Protein AF-K1QF24-F1 (afdb_monomer)

Organism: Magallana gigas (NCBI:txid29159)

Solvent-accessible surface area (backbone atoms only — not comparable to full-atom values): 14568 Å² total; per-residue (Å²): 131,75,52,71,50,75,43,46,77,87,53,52,66,28,61,65,95,84,68,92,77,80,84,64,71,25,76,55,40,49,50,52,47,54,43,45,54,48,34,55,74,72,58,62,38,77,60,86,84,66,90,68,50,68,45,72,41,88,64,97,57,39,48,80,44,72,58,57,68,63,50,76,74,64,45,80,82,56,60,94,73,91,48,62,86,51,77,53,55,87,87,51,80,45,82,88,73,59,61,76,78,41,50,62,28,30,56,36,74,58,68,84,82,73,84,68,81,94,56,91,73,77,72,48,25,39,34,25,59,34,44,63,54,87,48,60,63,26,27,29,40,24,51,42,56,89,68,61,43,28,32,58,91,44,48,64,50,48,24,52,49,50,46,54,49,18,35,24,35,51,86,32,53,46,73,49,76,49,40,40,80,57,78,37,49,56,62,38,34,54,31,41,33,29,48,42,98,63,83,52,46,78,83,72,51,54,69,46,84,75,53,95,53,38,25,38,44,75,71,58,99,54,88,49,74,45,74,61,84,58,93,81,44,40,69,62,49,21,47,54,61,71,79,104

Sequence (244 aa):
MAESFPYSDEDLKGVSSTEIDGYQNSKFDLLLRQKWDQAMRDGHFRYQLDKVETKIIPGKKKYVAQLNVKRATERRKPQEITIVKQQFDAKQFNFTKIKSEEILFELEKVASNSLCNGENLKRRTLVIVNVSPLEYGHILIVPDIDAFFPQILTQFAIKTALECMLLSSHRGFKVGFNSLCAFASVNHLHLHAYYLEHDLFVDTCPVTHLKGSLYELTAMPCPGFAFQLQNRNTEDLSRYIIDN

Secondary structure (DSSP, 8-state):
-PPEEEE-GGG-----TT--S--PPPHHHHHHHHHHHHHHHTT-SSS-----EEEEPSSTT--EEEE-HHHHHHSPPPP----TTPPP-TTS--GGGS-GGGEEEEEEE--SS---TT------EEEEE-SS-SSTT-EEEETTGGGT--S---HHHHHHHHHHHHH---TTEEEE---GGGT--SSS--EEEEE--S--GGGG--EEEEETTEEEESSSSS--EEE---TT-HHHHHHHHH--

Mean predicted aligned error: 5.27 Å

Structure (mmCIF, N/CA/C/O backbone):
data_AF-K1QF24-F1
#
_entry.id   AF-K1QF24-F1
#
loop_
_atom_site.group_PDB
_atom_site.id
_atom_site.type_symbol
_atom_site.label_atom_id
_atom_site.label_alt_id
_atom_site.label_comp_id
_atom_site.label_asym_id
_atom_site.label_entity_id
_atom_site.label_seq_id
_atom_site.pdbx_PDB_ins_code
_atom_site.Cartn_x
_atom_site.Cartn_y
_atom_site.Cartn_z
_atom_site.occupancy
_atom_site.B_iso_or_equiv
_atom_site.auth_seq_id
_atom_site.auth_comp_id
_atom_site.auth_asym_id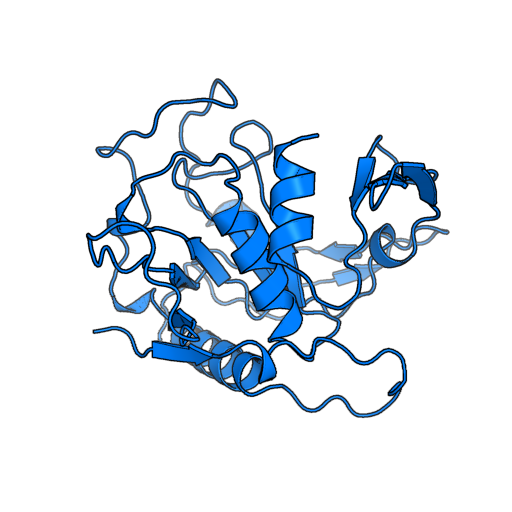
_atom_site.auth_atom_id
_atom_site.pdbx_PDB_model_num
ATOM 1 N N . MET A 1 1 ? -6.319 6.437 22.597 1.00 59.69 1 MET A N 1
ATOM 2 C CA . MET A 1 1 ? -5.551 7.025 21.477 1.00 59.69 1 MET A CA 1
ATOM 3 C C . MET A 1 1 ? -4.694 5.923 20.884 1.00 59.69 1 MET A C 1
ATOM 5 O O . MET A 1 1 ? -4.251 5.081 21.656 1.00 59.69 1 MET A O 1
ATOM 9 N N . ALA A 1 2 ? -4.533 5.882 19.560 1.00 74.69 2 ALA A N 1
ATOM 10 C CA . ALA A 1 2 ? -3.650 4.906 18.923 1.00 74.69 2 ALA A CA 1
ATOM 11 C C . ALA A 1 2 ? -2.195 5.166 19.344 1.00 74.69 2 ALA A C 1
ATOM 13 O O . ALA A 1 2 ? -1.807 6.318 19.529 1.00 74.69 2 ALA A O 1
ATOM 14 N N . GLU A 1 3 ? -1.417 4.101 19.524 1.00 91.62 3 GLU A N 1
ATOM 15 C CA . GLU A 1 3 ? 0.035 4.194 19.707 1.00 91.62 3 GLU A CA 1
ATOM 16 C C . GLU A 1 3 ? 0.666 4.849 18.469 1.00 91.62 3 GLU A C 1
ATOM 18 O O . GLU A 1 3 ? 0.185 4.619 17.357 1.00 91.62 3 GLU A O 1
ATOM 23 N N . SER A 1 4 ? 1.708 5.669 18.632 1.00 93.75 4 SER A N 1
ATOM 24 C CA . SER A 1 4 ? 2.431 6.247 17.495 1.00 93.75 4 SER A CA 1
ATOM 25 C C . SER A 1 4 ? 3.723 5.486 17.205 1.00 93.75 4 SER A C 1
ATOM 27 O O . SER A 1 4 ? 4.411 5.023 18.115 1.00 93.75 4 SER A O 1
ATOM 29 N N . PHE A 1 5 ? 4.055 5.360 15.920 1.00 96.69 5 PHE A N 1
ATOM 30 C CA . PHE A 1 5 ? 5.357 4.915 15.441 1.00 96.69 5 PHE A CA 1
ATOM 31 C C . PHE A 1 5 ? 6.132 6.135 14.927 1.00 96.69 5 PHE A C 1
ATOM 33 O O . PHE A 1 5 ? 5.918 6.557 13.781 1.00 96.69 5 PHE A O 1
ATOM 40 N N . PRO A 1 6 ? 6.995 6.737 15.764 1.00 95.19 6 PRO A N 1
ATOM 41 C CA . PRO A 1 6 ? 7.841 7.835 15.337 1.00 95.19 6 PRO A CA 1
ATOM 42 C C . PRO A 1 6 ? 8.965 7.324 14.431 1.00 95.19 6 PRO A C 1
ATOM 44 O O . PRO A 1 6 ? 9.596 6.309 14.730 1.00 95.19 6 PRO A O 1
ATOM 47 N N . TYR A 1 7 ? 9.247 8.047 13.352 1.00 94.81 7 TYR A N 1
ATOM 48 C CA . TYR A 1 7 ? 10.392 7.770 12.482 1.00 94.81 7 TYR A CA 1
ATOM 49 C C . TYR A 1 7 ? 10.962 9.040 11.855 1.00 94.81 7 TYR A C 1
ATOM 51 O O . TYR A 1 7 ? 10.289 10.063 11.753 1.00 94.81 7 TYR A O 1
ATOM 59 N N . SER A 1 8 ? 12.207 8.962 11.407 1.00 93.19 8 SER A N 1
ATOM 60 C CA . SER A 1 8 ? 12.951 10.032 10.746 1.00 93.19 8 SER A CA 1
ATOM 61 C C . SER A 1 8 ? 13.557 9.538 9.430 1.00 93.19 8 SER A C 1
ATOM 63 O O . SER A 1 8 ? 13.438 8.364 9.077 1.00 93.19 8 SER A O 1
ATOM 65 N N . ASP A 1 9 ? 14.241 10.421 8.700 1.00 91.31 9 ASP A N 1
ATOM 66 C CA . ASP A 1 9 ? 14.957 10.031 7.480 1.00 91.31 9 ASP A CA 1
ATOM 67 C C . ASP A 1 9 ? 16.101 9.033 7.751 1.00 91.31 9 ASP A C 1
ATOM 69 O O . ASP A 1 9 ? 16.436 8.232 6.880 1.00 91.31 9 ASP A O 1
ATOM 73 N N . GLU A 1 10 ? 16.657 9.004 8.969 1.00 91.25 10 GLU A N 1
ATOM 74 C CA . GLU A 1 10 ? 17.699 8.043 9.367 1.00 91.25 10 GLU A CA 1
ATOM 75 C C . GLU A 1 10 ? 17.178 6.600 9.462 1.00 91.25 10 GLU A C 1
ATOM 77 O O . GLU A 1 10 ? 17.948 5.639 9.339 1.00 91.25 10 GLU A O 1
ATOM 82 N N . ASP A 1 11 ? 15.867 6.439 9.653 1.00 92.81 11 ASP A N 1
ATOM 83 C CA . ASP A 1 11 ? 15.201 5.141 9.732 1.00 92.81 11 ASP A CA 1
ATOM 84 C C . ASP A 1 11 ? 14.869 4.571 8.340 1.00 92.81 11 ASP A C 1
ATOM 86 O O . ASP A 1 11 ? 14.632 3.369 8.206 1.00 92.81 11 ASP A O 1
ATOM 90 N N . LEU A 1 12 ? 14.905 5.401 7.289 1.00 93.50 12 LEU A N 1
ATOM 91 C CA . LEU A 1 12 ? 14.616 5.014 5.906 1.00 93.50 12 LEU A CA 1
ATOM 92 C C . LEU A 1 12 ? 15.821 4.290 5.292 1.00 93.50 12 LEU A C 1
ATOM 94 O O . LEU A 1 12 ? 16.661 4.880 4.609 1.00 93.50 12 LEU A O 1
ATOM 98 N N . LYS A 1 13 ? 15.935 2.987 5.550 1.00 88.06 13 LYS A N 1
ATOM 99 C CA . LYS A 1 13 ? 17.089 2.171 5.129 1.00 88.06 13 LYS A CA 1
ATOM 100 C C . LYS A 1 13 ? 16.766 1.226 3.977 1.00 88.06 13 LYS A C 1
ATOM 102 O O . LYS A 1 13 ? 17.607 1.047 3.094 1.00 88.06 13 LYS A O 1
ATOM 107 N N . GLY A 1 14 ? 15.548 0.698 3.963 1.00 81.50 14 GLY A N 1
ATOM 108 C CA . GLY A 1 14 ? 15.085 -0.335 3.053 1.00 81.50 14 GLY A CA 1
ATOM 109 C C . GLY A 1 14 ? 15.882 -1.627 3.192 1.00 81.50 14 GLY A C 1
ATOM 110 O O . GLY A 1 14 ? 16.625 -1.851 4.150 1.00 81.50 14 GLY A O 1
ATOM 111 N N . VAL A 1 15 ? 15.751 -2.466 2.175 1.00 74.81 15 VAL A N 1
ATOM 112 C CA . VAL A 1 15 ? 16.534 -3.688 2.009 1.00 74.81 15 VAL A CA 1
ATOM 113 C C . VAL A 1 15 ? 17.911 -3.316 1.447 1.00 74.81 15 VAL A C 1
ATOM 115 O O . VAL A 1 15 ? 17.994 -2.739 0.361 1.00 74.81 15 VAL A O 1
ATOM 118 N N . SER A 1 16 ? 19.000 -3.635 2.157 1.00 61.75 16 SER A N 1
ATOM 119 C CA . SER A 1 16 ? 20.350 -3.486 1.595 1.00 61.75 16 SER A CA 1
ATOM 120 C C . SER A 1 16 ? 20.573 -4.517 0.487 1.00 61.75 16 SER A C 1
ATOM 122 O O . SER A 1 16 ? 20.319 -5.705 0.684 1.00 61.75 16 SER A O 1
ATOM 124 N N . SER A 1 17 ? 21.087 -4.080 -0.666 1.00 53.25 17 SER A N 1
ATOM 125 C CA . SER A 1 17 ? 21.416 -4.950 -1.805 1.00 53.25 17 SER A CA 1
ATOM 126 C C . SER A 1 17 ? 22.614 -5.877 -1.554 1.00 53.25 17 SER A C 1
ATOM 128 O O . SER A 1 17 ? 22.923 -6.706 -2.404 1.00 53.25 17 SER A O 1
ATOM 130 N N . THR A 1 18 ? 23.323 -5.718 -0.432 1.00 47.69 18 THR A N 1
ATOM 131 C CA . THR A 1 18 ? 24.594 -6.407 -0.145 1.00 47.69 18 THR A CA 1
ATOM 132 C C . THR A 1 18 ? 24.488 -7.563 0.849 1.00 47.69 18 THR A C 1
ATOM 134 O O . THR A 1 18 ? 25.478 -8.259 1.051 1.00 47.69 18 THR A O 1
ATOM 137 N N . GLU A 1 19 ? 23.335 -7.788 1.479 1.00 49.31 19 GLU A N 1
ATOM 138 C CA . GLU A 1 19 ? 23.189 -8.776 2.558 1.00 49.31 19 GLU A CA 1
ATOM 139 C C . GLU A 1 19 ? 22.182 -9.851 2.149 1.00 49.31 19 GLU A C 1
ATOM 141 O O . GLU A 1 19 ? 20.975 -9.685 2.286 1.00 49.31 19 GLU A O 1
ATOM 146 N N . ILE A 1 20 ? 22.697 -10.938 1.570 1.00 50.50 20 ILE A N 1
ATOM 147 C CA . ILE A 1 20 ? 21.894 -12.021 0.979 1.00 50.50 20 ILE A CA 1
ATOM 148 C C . ILE A 1 20 ? 21.408 -13.027 2.040 1.00 50.50 20 ILE A C 1
ATOM 150 O O . ILE A 1 20 ? 20.419 -13.714 1.803 1.00 50.50 20 ILE A O 1
ATOM 154 N N . ASP A 1 21 ? 22.003 -13.053 3.238 1.00 42.31 21 ASP A N 1
ATOM 155 C CA . ASP A 1 21 ? 21.677 -14.030 4.280 1.00 42.31 21 ASP A CA 1
ATOM 156 C C . ASP A 1 21 ? 21.508 -13.369 5.661 1.00 42.31 21 ASP A C 1
ATOM 158 O O . ASP A 1 21 ? 22.461 -12.844 6.233 1.00 42.31 21 ASP A O 1
ATOM 162 N N . GLY A 1 22 ? 20.289 -13.434 6.218 1.00 52.81 22 GLY A N 1
ATOM 163 C CA . GLY A 1 22 ? 20.019 -13.126 7.633 1.00 52.81 22 GLY A CA 1
ATOM 164 C C . GLY A 1 22 ? 19.303 -11.805 7.945 1.00 52.81 22 GLY A C 1
ATOM 165 O O . GLY A 1 22 ? 19.679 -11.134 8.904 1.00 52.81 22 GLY A O 1
ATOM 166 N N . TYR A 1 23 ? 18.256 -11.434 7.197 1.00 62.12 23 TYR A N 1
ATOM 167 C CA . TYR A 1 23 ? 17.466 -10.232 7.502 1.00 62.12 23 TYR A CA 1
ATOM 168 C C . TYR A 1 23 ? 16.892 -10.258 8.927 1.00 62.12 23 TYR A C 1
ATOM 170 O O . TYR A 1 23 ? 16.026 -11.070 9.258 1.00 62.12 23 TYR A O 1
ATOM 178 N N . GLN A 1 24 ? 17.333 -9.316 9.759 1.00 81.00 24 GLN A N 1
ATOM 179 C CA . GLN A 1 24 ? 16.616 -8.952 10.975 1.00 81.00 24 GLN A CA 1
ATOM 180 C C . GLN A 1 24 ? 15.484 -7.987 10.610 1.00 81.00 24 GLN A C 1
ATOM 182 O O . GLN A 1 24 ? 15.700 -7.012 9.887 1.00 81.00 24 GLN A O 1
ATOM 187 N N . ASN A 1 25 ? 14.279 -8.261 11.116 1.00 89.56 25 ASN A N 1
ATOM 188 C CA . ASN A 1 25 ? 13.136 -7.352 11.006 1.00 89.56 25 ASN A CA 1
ATOM 189 C C . ASN A 1 25 ? 13.509 -5.969 11.561 1.00 89.56 25 ASN A C 1
ATOM 191 O O . ASN A 1 25 ? 14.090 -5.874 12.647 1.00 89.56 25 ASN A O 1
ATOM 195 N N . SER A 1 26 ? 13.141 -4.901 10.855 1.00 94.50 26 SER A N 1
ATOM 196 C CA . SER A 1 26 ? 13.304 -3.543 11.365 1.00 94.50 26 SER A CA 1
ATOM 197 C C . SER A 1 26 ? 12.369 -3.290 12.557 1.00 94.50 26 SER A C 1
ATOM 199 O O . SER A 1 26 ? 11.453 -4.067 12.833 1.00 94.50 26 SER A O 1
ATOM 201 N N . LYS A 1 27 ? 12.544 -2.164 13.263 1.00 95.69 27 LYS A N 1
ATOM 202 C CA . LYS A 1 27 ? 11.597 -1.751 14.319 1.00 95.69 27 LYS A CA 1
ATOM 203 C C . LYS A 1 27 ? 10.165 -1.631 13.786 1.00 95.69 27 LYS A C 1
ATOM 205 O O . LYS A 1 27 ? 9.224 -1.990 14.488 1.00 95.69 27 LYS A O 1
ATOM 210 N N . PHE A 1 28 ? 10.022 -1.152 12.550 1.00 97.25 28 PHE A N 1
ATOM 211 C CA . PHE A 1 28 ? 8.738 -1.052 11.866 1.00 97.25 28 PHE A CA 1
ATOM 212 C C . PHE A 1 28 ? 8.138 -2.440 11.622 1.00 97.25 28 PHE A C 1
ATOM 214 O O . PHE A 1 28 ? 6.989 -2.678 11.987 1.00 97.25 28 PHE A O 1
ATOM 221 N N . ASP A 1 29 ? 8.932 -3.377 11.094 1.00 97.00 29 ASP A N 1
ATOM 222 C CA . ASP A 1 29 ? 8.471 -4.744 10.837 1.00 97.00 29 ASP A CA 1
ATOM 223 C C . ASP A 1 29 ? 8.073 -5.471 12.124 1.00 97.00 29 ASP A C 1
ATOM 225 O O . ASP A 1 29 ? 7.040 -6.137 12.171 1.00 97.00 29 ASP A O 1
ATOM 229 N N . LEU A 1 30 ? 8.868 -5.325 13.188 1.00 96.69 30 LEU A N 1
ATOM 230 C CA . LEU A 1 30 ? 8.576 -5.922 14.490 1.00 96.69 30 LEU A CA 1
ATOM 231 C C . LEU A 1 30 ? 7.247 -5.410 15.055 1.00 96.69 30 LEU A C 1
ATOM 233 O O . LEU A 1 30 ? 6.408 -6.224 15.443 1.00 96.69 30 LEU A O 1
ATOM 237 N N . LEU A 1 31 ? 7.033 -4.088 15.060 1.00 97.88 31 LEU A N 1
ATOM 238 C CA . LEU A 1 31 ? 5.794 -3.500 15.567 1.00 97.88 31 LEU A CA 1
ATOM 239 C C . LEU A 1 31 ? 4.588 -3.916 14.720 1.00 97.88 31 LEU A C 1
ATOM 241 O O . LEU A 1 31 ? 3.581 -4.360 15.271 1.00 97.88 31 LEU A O 1
ATOM 245 N N . LEU A 1 32 ? 4.683 -3.801 13.391 1.00 98.19 32 LEU A N 1
ATOM 246 C CA . LEU A 1 32 ? 3.582 -4.125 12.484 1.00 98.19 32 LEU A CA 1
ATOM 247 C C . LEU A 1 32 ? 3.154 -5.581 12.651 1.00 98.19 32 LEU A C 1
ATOM 249 O O . LEU A 1 32 ? 1.973 -5.846 12.874 1.00 98.19 32 LEU A O 1
ATOM 253 N N . ARG A 1 33 ? 4.109 -6.514 12.616 1.00 97.62 33 ARG A N 1
ATOM 254 C CA . ARG A 1 33 ? 3.843 -7.947 12.782 1.00 97.62 33 ARG A CA 1
ATOM 255 C C . ARG A 1 33 ? 3.233 -8.249 14.146 1.00 97.62 33 ARG A C 1
ATOM 257 O O . ARG A 1 33 ? 2.189 -8.888 14.210 1.00 97.62 33 ARG A O 1
ATOM 264 N N . GLN A 1 34 ? 3.813 -7.714 15.223 1.00 97.88 34 GLN A N 1
ATOM 265 C CA . GLN A 1 34 ? 3.290 -7.898 16.578 1.00 97.88 34 GLN A CA 1
ATOM 266 C C . GLN A 1 34 ? 1.838 -7.414 16.704 1.00 97.88 34 GLN A C 1
ATOM 268 O O . GLN A 1 34 ? 0.994 -8.125 17.255 1.00 97.88 34 GLN A O 1
ATOM 273 N N . LYS A 1 35 ? 1.543 -6.208 16.206 1.00 98.12 35 LYS A N 1
ATOM 274 C CA . LYS A 1 35 ? 0.212 -5.592 16.286 1.00 98.12 35 LYS A CA 1
ATOM 275 C C . LYS A 1 35 ? -0.804 -6.309 15.405 1.00 98.12 35 LYS A C 1
ATOM 277 O O . LYS A 1 35 ? -1.931 -6.527 15.840 1.00 98.12 35 LYS A O 1
ATOM 282 N N . TRP A 1 36 ? -0.403 -6.720 14.206 1.00 98.31 36 TRP A N 1
ATOM 283 C CA . TRP A 1 36 ? -1.254 -7.491 13.306 1.00 98.31 36 TRP A CA 1
ATOM 284 C C . TRP A 1 36 ? -1.588 -8.868 13.892 1.00 98.31 36 TRP A C 1
ATOM 286 O O . TRP A 1 36 ? -2.756 -9.253 13.918 1.00 98.31 36 TRP A O 1
ATOM 296 N N . ASP A 1 37 ? -0.594 -9.568 14.450 1.00 97.88 37 ASP A N 1
ATOM 297 C CA . ASP A 1 37 ? -0.788 -10.861 15.113 1.00 97.88 37 ASP A CA 1
ATOM 298 C C . ASP A 1 37 ? -1.716 -10.736 16.325 1.00 97.88 37 ASP A C 1
ATOM 300 O O . ASP A 1 37 ? -2.561 -11.602 16.558 1.00 97.88 37 ASP A O 1
ATOM 304 N N . GLN A 1 38 ? -1.575 -9.655 17.100 1.00 97.75 38 GLN A N 1
ATOM 305 C CA . GLN A 1 38 ? -2.457 -9.372 18.229 1.00 97.75 38 GLN A CA 1
ATOM 306 C C . GLN A 1 38 ? -3.896 -9.134 17.764 1.00 97.75 38 GLN A C 1
ATOM 308 O O . GLN A 1 38 ? -4.800 -9.808 18.244 1.00 97.75 38 GLN A O 1
ATOM 313 N N . ALA A 1 39 ? -4.105 -8.274 16.765 1.00 97.81 39 ALA A N 1
ATOM 314 C CA . ALA A 1 39 ? -5.435 -8.021 16.216 1.00 97.81 39 ALA A CA 1
ATOM 315 C C . ALA A 1 39 ? -6.083 -9.288 15.620 1.00 97.81 39 ALA A C 1
ATOM 317 O O . ALA A 1 39 ? -7.307 -9.438 15.652 1.00 97.81 39 ALA A O 1
ATOM 318 N N . MET A 1 40 ? -5.275 -10.212 15.080 1.00 97.00 40 MET A N 1
ATOM 319 C CA . MET A 1 40 ? -5.754 -11.491 14.551 1.00 97.00 40 MET A CA 1
ATOM 320 C C . MET A 1 40 ? -6.210 -12.412 15.683 1.00 97.00 40 MET A C 1
ATOM 322 O O . MET A 1 40 ? -7.291 -12.992 15.594 1.00 97.00 40 MET A O 1
ATOM 326 N N . ARG A 1 41 ? -5.428 -12.500 16.769 1.00 97.12 41 ARG A N 1
ATOM 327 C CA . ARG A 1 41 ? -5.805 -13.246 17.981 1.00 97.12 41 ARG A CA 1
ATOM 328 C C . ARG A 1 41 ? -7.064 -12.689 18.644 1.00 97.12 41 ARG A C 1
ATOM 330 O O . ARG A 1 41 ? -7.889 -13.469 19.106 1.00 97.12 41 ARG A O 1
ATOM 337 N N . ASP A 1 42 ? -7.226 -11.370 18.634 1.00 97.12 42 ASP A N 1
ATOM 338 C CA . ASP A 1 42 ? -8.357 -10.679 19.261 1.00 97.12 42 ASP A CA 1
ATOM 339 C C . ASP A 1 42 ? -9.625 -10.663 18.382 1.00 97.12 42 ASP A C 1
ATOM 341 O O . ASP A 1 42 ? -10.664 -10.133 18.778 1.00 97.12 42 ASP A O 1
ATOM 345 N N . GLY A 1 43 ? -9.575 -11.265 17.186 1.00 96.38 43 GLY A N 1
ATOM 346 C CA . GLY A 1 43 ? -10.747 -11.447 16.329 1.00 96.38 43 GLY A CA 1
ATOM 347 C C . GLY A 1 43 ? -11.212 -10.172 15.619 1.00 96.38 43 GLY A C 1
ATOM 348 O O . GLY A 1 43 ? -12.401 -10.013 15.347 1.00 96.38 43 GLY A O 1
ATOM 349 N N . HIS A 1 44 ? -10.300 -9.249 15.299 1.00 96.50 44 HIS A N 1
ATOM 350 C CA . HIS A 1 44 ? -10.625 -7.995 14.597 1.00 96.50 44 HIS A CA 1
ATOM 351 C C . HIS A 1 44 ? -10.708 -8.141 13.067 1.00 96.50 44 HIS A C 1
ATOM 353 O O . HIS A 1 44 ? -10.890 -7.162 12.344 1.00 96.50 44 HIS A O 1
ATOM 359 N N . PHE A 1 45 ? -10.617 -9.369 12.559 1.00 96.38 45 PHE A N 1
ATOM 360 C CA . PHE A 1 45 ? -10.740 -9.708 11.146 1.00 96.38 45 PHE A CA 1
ATOM 361 C C . PHE A 1 45 ? -12.062 -10.428 10.882 1.00 96.38 45 PHE A C 1
ATOM 363 O O . PHE A 1 45 ? -12.651 -11.033 11.773 1.00 96.38 45 PHE A O 1
ATOM 370 N N . ARG A 1 46 ? -12.539 -10.391 9.634 1.00 94.31 46 ARG A N 1
ATOM 371 C CA . ARG A 1 46 ? -13.755 -11.118 9.231 1.00 94.31 46 ARG A CA 1
ATOM 372 C C . ARG A 1 46 ? -13.569 -12.631 9.267 1.00 94.31 46 ARG A C 1
ATOM 374 O O . ARG A 1 46 ? -14.508 -13.342 9.589 1.00 94.31 46 ARG A O 1
ATOM 381 N N . TYR A 1 47 ? -12.347 -13.073 8.991 1.00 93.19 47 TYR A N 1
ATOM 382 C CA . TYR A 1 47 ? -11.913 -14.456 9.084 1.00 93.19 47 TYR A CA 1
ATOM 383 C C . TYR A 1 47 ? -10.485 -14.534 9.597 1.00 93.19 47 TYR A C 1
ATOM 385 O O . TYR A 1 47 ? -9.678 -13.625 9.396 1.00 93.19 47 TYR A O 1
ATOM 393 N N . GLN A 1 48 ? -10.162 -15.691 10.165 1.00 91.81 48 GLN A N 1
ATOM 394 C CA . GLN A 1 48 ? -8.789 -16.093 10.408 1.00 91.81 48 GLN A CA 1
ATOM 395 C C . GLN A 1 48 ? -8.084 -16.393 9.082 1.00 91.81 48 GLN A C 1
ATOM 397 O O . GLN A 1 48 ? -8.584 -17.178 8.264 1.00 91.81 48 GLN A O 1
ATOM 402 N N . LEU A 1 49 ? -6.934 -15.751 8.872 1.00 90.69 49 LEU A N 1
ATOM 403 C CA . LEU A 1 49 ? -6.039 -16.070 7.767 1.00 90.69 49 LEU A CA 1
ATOM 404 C C . LEU A 1 49 ? -5.181 -17.273 8.166 1.00 90.69 49 LEU A C 1
ATOM 406 O O . LEU A 1 49 ? -4.182 -17.136 8.868 1.00 90.69 49 LEU A O 1
ATOM 410 N N . ASP A 1 50 ? -5.603 -18.451 7.727 1.00 83.56 50 ASP A N 1
ATOM 411 C CA . ASP A 1 50 ? -4.793 -19.663 7.806 1.00 83.56 50 ASP A CA 1
ATOM 412 C C . ASP A 1 50 ? -3.668 -19.613 6.754 1.00 83.56 50 ASP A C 1
ATOM 414 O O . ASP A 1 50 ? -3.563 -18.659 5.977 1.00 83.56 50 ASP A O 1
ATOM 418 N N . LYS A 1 51 ? -2.822 -20.648 6.691 1.00 85.50 51 LYS A N 1
ATOM 419 C CA . LYS A 1 51 ? -1.807 -20.760 5.633 1.00 85.50 51 LYS A CA 1
ATOM 420 C C . LYS A 1 51 ? -2.474 -20.631 4.257 1.00 85.50 51 LYS A C 1
ATOM 422 O O . LYS A 1 51 ? -3.249 -21.501 3.867 1.00 85.50 51 LYS A O 1
ATOM 427 N N . VAL A 1 52 ? -2.136 -19.575 3.518 1.00 89.56 52 VAL A N 1
ATOM 428 C CA . VAL A 1 52 ? -2.678 -19.333 2.177 1.00 89.56 52 VAL A CA 1
ATOM 429 C C . VAL A 1 52 ? -2.108 -20.370 1.214 1.00 89.56 52 VAL A C 1
ATOM 431 O O . VAL A 1 52 ? -0.896 -20.436 0.985 1.00 89.56 52 VAL A O 1
ATOM 434 N N . GLU A 1 53 ? -2.981 -21.200 0.646 1.00 92.56 53 GLU A N 1
ATOM 435 C CA . GLU A 1 53 ? -2.597 -22.181 -0.364 1.00 92.56 53 GLU A CA 1
ATOM 436 C C . GLU A 1 53 ? -2.005 -21.461 -1.575 1.00 92.56 53 GLU A C 1
ATOM 438 O O . GLU A 1 53 ? -2.695 -20.727 -2.282 1.00 92.56 53 GLU A O 1
ATOM 443 N N . THR A 1 54 ? -0.707 -21.663 -1.796 1.00 95.12 54 THR A N 1
ATOM 444 C CA . THR A 1 54 ? 0.062 -20.917 -2.790 1.00 95.12 54 THR A CA 1
ATOM 445 C C . THR A 1 54 ? 0.742 -21.869 -3.762 1.00 95.12 54 THR A C 1
ATOM 447 O O . THR A 1 54 ? 1.376 -22.847 -3.361 1.00 95.12 54 THR A O 1
ATOM 450 N N . LYS A 1 55 ? 0.627 -21.575 -5.058 1.00 96.25 55 LYS A N 1
ATOM 451 C CA . LYS A 1 55 ? 1.265 -22.320 -6.143 1.00 96.25 55 LYS A CA 1
ATOM 452 C C . LYS A 1 55 ? 1.999 -21.368 -7.075 1.00 96.25 55 LYS A C 1
ATOM 454 O O . LYS A 1 55 ? 1.420 -20.411 -7.583 1.00 96.25 55 LYS A O 1
ATOM 459 N N . ILE A 1 56 ? 3.256 -21.691 -7.365 1.00 97.00 56 ILE A N 1
ATOM 460 C CA . ILE A 1 56 ? 4.012 -21.034 -8.431 1.00 97.00 56 ILE A CA 1
ATOM 461 C C . ILE A 1 56 ? 3.642 -21.693 -9.759 1.00 97.00 56 ILE A C 1
ATOM 463 O O . ILE A 1 56 ? 3.818 -22.900 -9.945 1.00 97.00 56 ILE A O 1
ATOM 467 N N . ILE A 1 57 ? 3.097 -20.906 -10.681 1.00 96.38 57 ILE A N 1
ATOM 468 C CA . ILE A 1 57 ? 2.704 -21.375 -12.006 1.00 96.38 57 ILE A CA 1
ATOM 469 C C . ILE A 1 57 ? 3.965 -21.619 -12.851 1.00 96.38 57 ILE A C 1
ATOM 471 O O . ILE A 1 57 ? 4.809 -20.722 -12.950 1.00 96.38 57 ILE A O 1
ATOM 475 N N . PRO A 1 58 ? 4.110 -22.801 -13.484 1.00 95.00 58 PRO A N 1
ATOM 476 C CA . PRO A 1 58 ? 5.249 -23.091 -14.349 1.00 95.00 58 PRO A CA 1
ATOM 477 C C . PRO A 1 58 ? 5.393 -22.086 -15.499 1.00 95.00 58 PRO A C 1
ATOM 479 O O . PRO A 1 58 ? 4.406 -21.628 -16.073 1.00 95.00 58 PRO A O 1
ATOM 482 N N . GLY A 1 59 ? 6.636 -21.780 -15.871 1.00 93.50 59 GLY A N 1
ATOM 483 C CA . GLY A 1 59 ? 6.968 -20.888 -16.983 1.00 93.50 59 GLY A CA 1
ATOM 484 C C . GLY A 1 59 ? 7.951 -19.787 -16.591 1.00 93.50 59 GLY A C 1
ATOM 485 O O . GLY A 1 59 ? 8.307 -19.627 -15.425 1.00 93.50 59 GLY A O 1
ATOM 486 N N . LYS A 1 60 ? 8.390 -18.999 -17.582 1.00 91.44 60 LYS A N 1
ATOM 487 C CA . LYS A 1 60 ? 9.434 -17.970 -17.399 1.00 91.44 60 LYS A CA 1
ATOM 488 C C . LYS A 1 60 ? 9.050 -16.880 -16.391 1.00 91.44 60 LYS A C 1
ATOM 490 O O . LYS A 1 60 ? 9.925 -16.346 -15.726 1.00 91.44 60 LYS A O 1
ATOM 495 N N . LYS A 1 61 ? 7.754 -16.571 -16.278 1.00 92.00 61 LYS A N 1
ATOM 496 C CA . LYS A 1 61 ? 7.233 -15.503 -15.410 1.00 92.00 61 LYS A CA 1
ATOM 497 C C . LYS A 1 61 ? 6.877 -15.969 -13.993 1.00 92.00 61 LYS A C 1
ATOM 499 O O . LYS A 1 61 ? 6.587 -15.123 -13.165 1.00 92.00 61 LYS A O 1
ATOM 504 N N . LYS A 1 62 ? 6.877 -17.280 -13.707 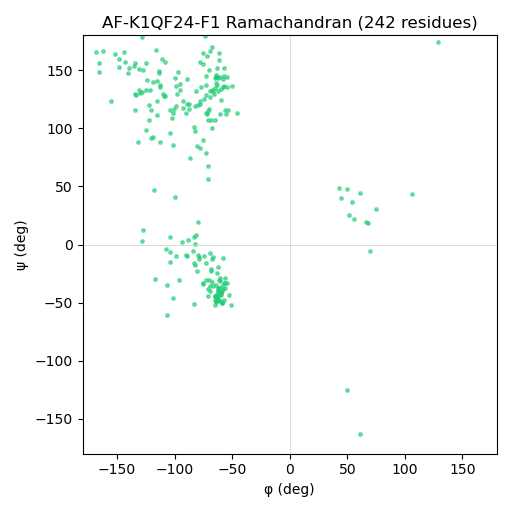1.00 94.31 62 LYS A N 1
ATOM 505 C CA . LYS A 1 62 ? 6.664 -17.845 -12.357 1.00 94.31 62 LYS A CA 1
ATOM 506 C C . LYS A 1 62 ? 5.532 -17.171 -11.554 1.00 94.31 62 LYS A C 1
ATOM 508 O O . LYS A 1 62 ? 5.731 -16.782 -10.409 1.00 94.31 62 LYS A O 1
ATOM 513 N N . TYR A 1 63 ? 4.356 -16.990 -12.160 1.00 94.75 63 TYR A N 1
ATOM 514 C CA . TYR A 1 63 ? 3.249 -16.287 -11.501 1.00 94.75 63 TYR A CA 1
ATOM 515 C C . TYR A 1 63 ? 2.875 -16.949 -10.169 1.00 94.75 63 TYR A C 1
ATOM 517 O O . TYR A 1 63 ? 2.769 -18.173 -10.096 1.00 94.75 63 TYR A O 1
ATOM 525 N N . VAL A 1 64 ? 2.650 -16.141 -9.133 1.00 95.62 64 VAL A N 1
ATOM 526 C CA . VAL A 1 64 ? 2.197 -16.604 -7.817 1.00 95.62 64 VAL A CA 1
ATOM 527 C C . VAL A 1 64 ? 0.671 -16.655 -7.824 1.00 95.62 64 VAL A C 1
ATOM 529 O O . VAL A 1 64 ? 0.017 -15.627 -7.991 1.00 95.62 64 VAL A O 1
ATOM 532 N N . ALA A 1 65 ? 0.098 -17.847 -7.672 1.00 95.31 65 ALA A N 1
ATOM 533 C CA . ALA A 1 65 ? -1.341 -18.047 -7.550 1.00 95.31 65 ALA A CA 1
ATOM 534 C C . ALA A 1 65 ? -1.686 -18.442 -6.112 1.00 95.31 65 ALA A C 1
ATOM 536 O O . ALA A 1 65 ? -1.110 -19.391 -5.581 1.00 95.31 65 ALA A O 1
ATOM 537 N N . GLN A 1 66 ? -2.634 -17.730 -5.505 1.00 94.62 66 GLN A N 1
ATOM 538 C CA . GLN A 1 66 ? -3.078 -17.954 -4.131 1.00 94.62 66 GLN A CA 1
ATOM 539 C C . GLN A 1 66 ? -4.572 -18.266 -4.088 1.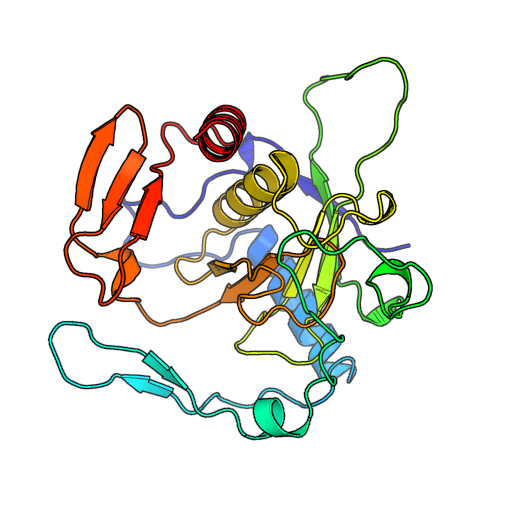00 94.62 66 GLN A C 1
ATOM 541 O O . GLN A 1 66 ? -5.377 -17.561 -4.702 1.00 94.62 66 GLN A O 1
ATOM 546 N N . LEU A 1 67 ? -4.944 -19.306 -3.345 1.00 93.12 67 LEU A N 1
ATOM 547 C CA . LEU A 1 67 ? -6.333 -19.656 -3.082 1.00 93.12 67 LEU A CA 1
ATOM 548 C C . LEU A 1 67 ? -6.723 -19.179 -1.681 1.00 93.12 67 LEU A C 1
ATOM 550 O O . LEU A 1 67 ? -6.241 -19.684 -0.672 1.00 93.12 67 LEU A O 1
ATOM 554 N N . ASN A 1 68 ? -7.635 -18.209 -1.632 1.00 92.25 68 ASN A N 1
ATOM 555 C CA . ASN A 1 68 ? -8.227 -17.713 -0.394 1.00 92.25 68 ASN A CA 1
ATOM 556 C C . ASN A 1 68 ? -9.753 -17.645 -0.555 1.00 92.25 68 ASN A C 1
ATOM 558 O O . ASN A 1 68 ? -10.313 -16.634 -0.986 1.00 92.25 68 ASN A O 1
ATOM 562 N N . VAL A 1 69 ? -10.422 -18.758 -0.241 1.00 91.12 69 VAL A N 1
ATOM 563 C CA . VAL A 1 69 ? -11.879 -18.906 -0.402 1.00 91.12 69 VAL A CA 1
ATOM 564 C C . VAL A 1 69 ? -12.632 -17.927 0.498 1.00 91.12 69 VAL A C 1
ATOM 566 O O . VAL A 1 69 ? -13.517 -17.222 0.016 1.00 91.12 69 VAL A O 1
ATOM 569 N N . LYS A 1 70 ? -12.224 -17.813 1.772 1.00 90.38 70 LYS A N 1
ATOM 570 C CA . LYS A 1 70 ? -12.856 -16.915 2.754 1.00 90.38 70 LYS A CA 1
ATOM 571 C C . LYS A 1 70 ? -12.832 -15.466 2.278 1.00 90.38 70 LYS A C 1
ATOM 573 O O . LYS A 1 70 ? -13.821 -14.752 2.393 1.00 90.38 70 LYS A O 1
ATOM 578 N N . ARG A 1 71 ? -11.750 -15.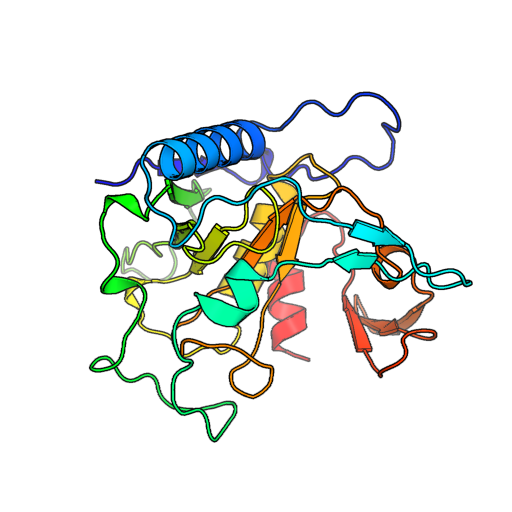023 1.630 1.00 88.00 71 ARG A N 1
ATOM 579 C CA . ARG A 1 71 ? -11.699 -13.687 1.022 1.00 88.00 71 ARG A CA 1
ATOM 580 C C . ARG A 1 71 ? -12.766 -13.470 -0.046 1.00 88.00 71 ARG A C 1
ATOM 582 O O . ARG A 1 71 ? -13.320 -12.372 -0.125 1.00 88.00 71 ARG A O 1
ATOM 589 N N . ALA A 1 72 ? -13.012 -14.463 -0.894 1.00 85.81 72 ALA A N 1
ATOM 590 C CA . ALA A 1 72 ? -13.985 -14.341 -1.973 1.00 85.81 72 ALA A CA 1
ATOM 591 C C . ALA A 1 72 ? -15.417 -14.208 -1.431 1.00 85.81 72 ALA A C 1
ATOM 593 O O . ALA A 1 72 ? -16.209 -13.453 -1.996 1.00 85.81 72 ALA A O 1
ATOM 594 N N . THR A 1 73 ? -15.723 -14.892 -0.326 1.00 87.38 73 THR A N 1
ATOM 595 C CA . THR A 1 73 ? -17.074 -14.983 0.244 1.00 87.38 73 THR A CA 1
ATOM 596 C C . THR A 1 73 ? -17.350 -13.983 1.365 1.00 87.38 73 THR A C 1
ATOM 598 O O . THR A 1 73 ? -18.485 -13.547 1.519 1.00 87.38 73 THR A O 1
ATOM 601 N N . GLU A 1 74 ? -16.338 -13.590 2.139 1.00 87.50 74 GLU A N 1
ATOM 602 C CA . GLU A 1 74 ? -16.513 -12.813 3.374 1.00 87.50 74 GLU A CA 1
ATOM 603 C C . GLU A 1 74 ? -16.079 -11.347 3.252 1.00 87.50 74 GLU A C 1
ATOM 605 O O . GLU A 1 74 ? -16.255 -10.565 4.192 1.00 87.50 74 GLU A O 1
ATOM 610 N N . ARG A 1 75 ? -15.522 -10.927 2.105 1.00 85.50 75 ARG A N 1
ATOM 611 C CA . ARG A 1 75 ? -15.167 -9.514 1.901 1.00 85.50 75 ARG A CA 1
ATOM 612 C C . ARG A 1 75 ? -16.403 -8.616 1.927 1.00 85.50 75 ARG A C 1
ATOM 614 O O . ARG A 1 75 ? -17.500 -8.997 1.521 1.00 85.50 75 ARG A O 1
ATOM 621 N N . ARG A 1 76 ? -16.199 -7.363 2.337 1.00 82.44 76 ARG A N 1
ATOM 622 C CA . ARG A 1 76 ? -17.234 -6.326 2.241 1.00 82.44 76 ARG A CA 1
ATOM 623 C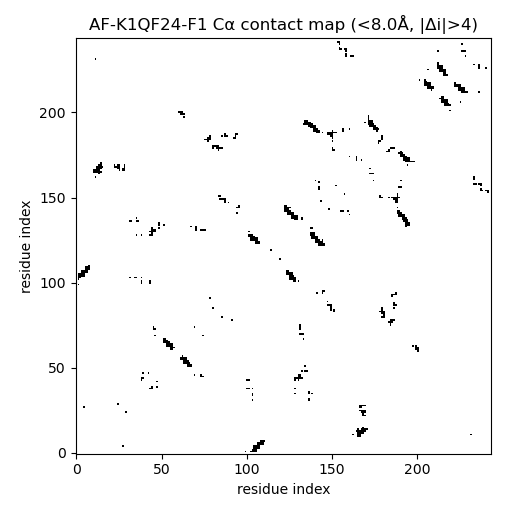 C . ARG A 1 76 ? -17.681 -6.160 0.781 1.00 82.44 76 ARG A C 1
ATOM 625 O O . ARG A 1 76 ? -16.852 -6.184 -0.129 1.00 82.44 76 ARG A O 1
ATOM 632 N N . LYS A 1 77 ? -18.981 -5.920 0.579 1.00 88.12 77 LYS A N 1
ATOM 633 C CA . LYS A 1 77 ? -19.517 -5.485 -0.714 1.00 88.12 77 LYS A CA 1
ATOM 634 C C . LYS A 1 77 ? -18.854 -4.154 -1.123 1.00 88.12 77 LYS A C 1
ATOM 636 O O . LYS A 1 77 ? -18.916 -3.209 -0.333 1.00 88.12 77 LYS A O 1
ATOM 641 N N . PRO A 1 78 ? -18.224 -4.069 -2.306 1.00 91.00 78 PRO A N 1
ATOM 642 C CA . PRO A 1 78 ? -17.673 -2.816 -2.812 1.00 91.00 78 PRO A CA 1
ATOM 643 C C . PRO A 1 78 ? -18.734 -1.716 -2.903 1.00 91.00 78 PRO A C 1
ATOM 645 O O . PRO A 1 78 ? -19.917 -2.006 -3.103 1.00 91.00 78 PRO A O 1
ATOM 648 N N . GLN A 1 79 ? -18.303 -0.463 -2.773 1.00 94.62 79 GLN A N 1
ATOM 649 C CA . GLN A 1 79 ? -19.135 0.690 -3.112 1.00 94.62 79 GLN A CA 1
ATOM 650 C C . GLN A 1 79 ? -19.518 0.671 -4.596 1.00 94.62 79 GLN A C 1
ATOM 652 O O . GLN A 1 79 ? -18.849 0.044 -5.421 1.00 94.62 79 GLN A O 1
ATOM 657 N N . GLU A 1 80 ? -20.592 1.379 -4.937 1.00 94.69 80 GLU A N 1
ATOM 658 C CA . GLU A 1 80 ? -20.930 1.622 -6.333 1.00 94.69 80 GLU A CA 1
ATOM 659 C C . GLU A 1 80 ? -19.918 2.603 -6.929 1.00 94.69 80 GLU A C 1
ATOM 661 O O . GLU A 1 80 ? -19.796 3.750 -6.490 1.00 94.69 80 GLU A O 1
ATOM 666 N N . ILE A 1 81 ? -19.154 2.113 -7.900 1.00 95.31 81 ILE A N 1
ATOM 667 C CA . ILE A 1 81 ? -18.068 2.840 -8.539 1.00 95.31 81 ILE A CA 1
ATOM 668 C C . ILE A 1 81 ? -18.345 2.897 -10.033 1.00 95.31 81 ILE A C 1
ATOM 670 O O . ILE A 1 81 ? -18.421 1.862 -10.694 1.00 95.31 81 ILE A O 1
ATOM 674 N N . THR A 1 82 ? -18.458 4.113 -10.558 1.00 95.25 82 THR A N 1
ATOM 675 C CA . THR A 1 82 ? -18.781 4.351 -11.974 1.00 95.25 82 THR A CA 1
ATOM 676 C C . THR A 1 82 ? -17.663 5.066 -12.725 1.00 95.25 82 THR A C 1
ATOM 678 O O . THR A 1 82 ? -17.490 4.840 -13.920 1.00 95.25 82 THR A O 1
ATOM 681 N N . ILE A 1 83 ? -16.873 5.896 -12.035 1.00 96.81 83 ILE A N 1
ATOM 682 C CA . ILE A 1 83 ? -15.796 6.695 -12.630 1.00 96.81 83 ILE A CA 1
ATOM 683 C C . ILE A 1 83 ? -14.556 6.732 -11.728 1.00 96.81 83 ILE A C 1
ATOM 685 O O . ILE A 1 83 ? -14.653 6.674 -10.504 1.00 96.81 83 ILE A O 1
ATOM 689 N N . VAL A 1 84 ? -13.374 6.895 -12.331 1.00 95.94 84 VAL A N 1
ATOM 690 C CA . VAL A 1 84 ? -12.092 6.937 -11.599 1.00 95.94 84 VAL A CA 1
ATOM 691 C C . VAL A 1 84 ? -12.031 8.113 -10.620 1.00 95.94 84 VAL A C 1
ATOM 693 O O . VAL A 1 84 ? -11.521 7.965 -9.516 1.00 95.94 84 VAL A O 1
ATOM 696 N N . LYS A 1 85 ? -12.566 9.277 -11.012 1.00 96.69 85 LYS A N 1
ATOM 697 C CA . LYS A 1 85 ? -12.567 10.515 -10.213 1.00 96.69 85 LYS A CA 1
ATOM 698 C C . LYS A 1 85 ? -13.907 10.747 -9.504 1.00 96.69 85 LYS A C 1
ATOM 700 O O . LYS A 1 85 ? -14.421 11.863 -9.494 1.00 96.69 85 LYS A O 1
ATOM 705 N N . GLN A 1 86 ? -14.509 9.688 -8.968 1.00 97.06 86 GLN A N 1
ATOM 706 C CA . GLN A 1 86 ? -15.762 9.800 -8.219 1.00 97.06 86 GLN A CA 1
ATOM 707 C C . GLN A 1 86 ? -15.535 10.611 -6.938 1.00 97.06 86 GLN A C 1
ATOM 709 O O . GLN A 1 86 ? -14.567 10.378 -6.211 1.00 97.06 86 GLN A O 1
ATOM 714 N N . GLN A 1 87 ? -16.432 11.554 -6.649 1.00 97.12 87 GLN A N 1
ATOM 715 C CA . GLN A 1 87 ? -16.336 12.373 -5.442 1.00 97.12 87 GLN A CA 1
ATOM 716 C C . GLN A 1 87 ? -16.472 11.517 -4.179 1.00 97.12 87 GLN A C 1
ATOM 718 O O . GLN A 1 87 ? -17.198 10.520 -4.157 1.00 97.12 87 GLN A O 1
ATOM 723 N N . PHE A 1 88 ? -15.753 11.918 -3.132 1.00 97.12 88 PHE A N 1
ATOM 724 C CA . PHE A 1 88 ? -15.889 11.325 -1.811 1.00 97.12 88 PHE A CA 1
ATOM 725 C C . PHE A 1 88 ? -17.306 11.559 -1.265 1.00 97.12 88 PHE A C 1
ATOM 727 O O . PHE A 1 88 ? -17.837 12.665 -1.366 1.00 97.12 88 PHE A O 1
ATOM 734 N N . ASP A 1 89 ? -17.901 10.534 -0.653 1.00 96.88 89 ASP A N 1
ATOM 735 C CA . ASP A 1 89 ? -19.200 10.632 0.015 1.00 96.88 89 ASP A CA 1
ATOM 736 C C . ASP A 1 89 ? -19.068 10.218 1.485 1.00 96.88 89 ASP A C 1
ATOM 738 O O . ASP A 1 89 ? -18.960 9.035 1.823 1.00 96.88 89 ASP A O 1
ATOM 742 N N . ALA A 1 90 ? -19.136 11.209 2.378 1.00 96.06 90 ALA A N 1
ATOM 743 C CA . ALA A 1 90 ? -19.039 11.008 3.819 1.00 96.06 90 ALA A CA 1
ATOM 744 C C . ALA A 1 90 ? -20.165 10.131 4.388 1.00 96.06 90 ALA A C 1
ATOM 746 O O . ALA A 1 90 ? -20.013 9.588 5.484 1.00 96.06 90 ALA A O 1
ATOM 747 N N . LYS A 1 91 ? -21.292 9.961 3.681 1.00 95.81 91 LYS A N 1
ATOM 748 C CA . LYS A 1 91 ? -22.398 9.093 4.112 1.00 95.81 91 LYS A CA 1
ATOM 749 C C . LYS A 1 91 ? -22.062 7.620 3.911 1.00 95.81 91 LYS A C 1
ATOM 751 O O . LYS A 1 91 ? -22.417 6.803 4.762 1.00 95.81 91 LYS A O 1
ATOM 756 N N . GLN A 1 92 ? -21.306 7.282 2.868 1.00 95.56 92 GLN A N 1
ATOM 757 C CA . GLN A 1 92 ? -20.843 5.915 2.636 1.00 95.56 92 GLN A CA 1
ATOM 758 C C . GLN A 1 92 ? -19.801 5.483 3.673 1.00 95.56 92 GLN A C 1
ATOM 760 O O . GLN A 1 92 ? -19.277 6.285 4.455 1.00 95.56 92 GLN A O 1
ATOM 765 N N . PHE A 1 93 ? -19.523 4.179 3.731 1.00 95.94 93 PHE A N 1
ATOM 766 C CA . PHE A 1 93 ? -18.450 3.671 4.582 1.00 95.94 93 PHE A CA 1
ATOM 767 C C . PHE A 1 93 ? -17.117 4.328 4.202 1.00 95.94 93 PHE A C 1
ATOM 769 O O . PHE A 1 93 ? -16.779 4.397 3.025 1.00 95.94 93 PHE A O 1
ATOM 776 N N . ASN A 1 94 ? -16.344 4.749 5.197 1.00 97.31 94 ASN A N 1
ATOM 777 C CA . ASN A 1 94 ? -14.998 5.270 5.018 1.00 97.31 94 ASN A CA 1
ATOM 778 C C . ASN A 1 94 ? -14.181 5.005 6.297 1.00 97.31 94 ASN A C 1
ATOM 780 O O . ASN A 1 94 ? -14.752 4.689 7.343 1.00 97.31 94 ASN A O 1
ATOM 784 N N . PHE A 1 95 ? -12.855 5.117 6.216 1.00 97.75 95 PHE A N 1
ATOM 785 C CA . PHE A 1 95 ? -11.970 4.746 7.323 1.00 97.75 95 PHE A CA 1
ATOM 786 C C . PHE A 1 95 ? -12.070 5.606 8.591 1.00 97.75 95 PHE A C 1
ATOM 788 O O . PHE A 1 95 ? -11.577 5.163 9.617 1.00 97.75 95 PHE A O 1
ATOM 795 N N . THR A 1 96 ? -12.764 6.752 8.600 1.00 96.62 96 THR A N 1
ATOM 796 C CA . THR A 1 96 ? -13.033 7.473 9.864 1.00 96.62 96 THR A CA 1
ATOM 797 C C . THR A 1 96 ? -14.111 6.798 10.719 1.00 96.62 96 THR A C 1
ATOM 799 O O . THR A 1 96 ? -14.317 7.172 11.869 1.00 96.62 96 THR A O 1
ATOM 802 N N . LYS A 1 97 ? -14.804 5.792 10.165 1.00 96.44 97 LYS A N 1
ATOM 803 C CA . LYS A 1 97 ? -15.902 5.049 10.805 1.00 96.44 97 LYS A CA 1
ATOM 804 C C . LYS A 1 97 ? -15.498 3.654 11.295 1.00 96.44 97 LYS A C 1
ATOM 806 O O . LYS A 1 97 ? -16.376 2.865 11.644 1.00 96.44 97 LYS A O 1
ATOM 811 N N . ILE A 1 98 ? -14.213 3.305 11.230 1.00 96.56 98 ILE A N 1
ATOM 812 C CA . ILE A 1 98 ? -13.713 2.023 11.750 1.00 96.56 98 ILE A CA 1
ATOM 813 C C . ILE A 1 98 ? -13.724 2.024 13.274 1.00 96.56 98 ILE A C 1
ATOM 815 O O . ILE A 1 98 ? -13.773 3.080 13.909 1.00 96.56 98 ILE A O 1
ATOM 819 N N . LYS A 1 99 ? -13.655 0.836 13.865 1.00 96.06 99 LYS A N 1
ATOM 820 C CA . LYS A 1 99 ? -13.494 0.725 15.311 1.00 96.06 99 LYS A CA 1
ATOM 821 C C . LYS A 1 99 ? -12.058 1.043 15.725 1.00 96.06 99 LYS A C 1
ATOM 823 O O . LYS A 1 99 ? -11.126 0.845 14.947 1.00 96.06 99 LYS A O 1
ATOM 828 N N . SER A 1 100 ? -11.869 1.478 16.969 1.00 95.56 100 SER A N 1
ATOM 829 C CA . SER A 1 100 ? -10.537 1.731 17.536 1.00 95.56 100 SER A CA 1
ATOM 830 C C . SER A 1 100 ? -9.623 0.513 17.471 1.00 95.56 100 SER A C 1
ATOM 832 O O . SER A 1 100 ? -8.424 0.668 17.275 1.00 95.56 100 SER A O 1
ATOM 834 N N . GLU A 1 101 ? -10.190 -0.685 17.592 1.00 95.94 101 GLU A N 1
ATOM 835 C CA . GLU A 1 101 ? -9.449 -1.947 17.601 1.00 95.94 101 GLU A CA 1
ATOM 836 C C . GLU A 1 101 ? -8.909 -2.335 16.214 1.00 95.94 101 GLU A C 1
ATOM 838 O O . GLU A 1 101 ? -8.023 -3.177 16.101 1.00 95.94 101 GLU A O 1
ATOM 843 N N . GLU A 1 102 ? -9.415 -1.712 15.142 1.00 97.44 102 GLU A N 1
ATOM 844 C CA . GLU A 1 102 ? -8.884 -1.899 13.788 1.00 97.44 102 GLU A CA 1
ATOM 845 C C . GLU A 1 102 ? -7.597 -1.082 13.555 1.00 97.44 102 GLU A C 1
ATOM 847 O O . GLU A 1 102 ? -6.902 -1.303 12.562 1.00 97.44 102 GLU A O 1
ATOM 852 N N . ILE A 1 103 ? -7.265 -0.140 14.447 1.00 98.25 103 ILE A N 1
ATOM 853 C CA . ILE A 1 103 ? -6.090 0.729 14.330 1.00 98.25 103 ILE A CA 1
ATOM 854 C C . ILE A 1 103 ? -4.890 0.063 15.006 1.00 98.25 103 ILE A C 1
ATOM 856 O O . ILE A 1 103 ? -4.911 -0.189 16.208 1.00 98.25 103 ILE A O 1
ATOM 860 N N . LEU A 1 104 ? -3.816 -0.172 14.248 1.00 98.31 104 LEU A N 1
ATOM 861 C CA . LEU A 1 104 ? -2.586 -0.753 14.789 1.00 98.31 104 LEU A CA 1
ATOM 862 C C . LEU A 1 104 ? -1.703 0.319 15.434 1.00 98.31 104 LEU A C 1
ATOM 864 O O . LEU A 1 104 ? -1.264 0.148 16.571 1.00 98.31 104 LEU A O 1
ATOM 868 N N . PHE A 1 105 ? -1.442 1.405 14.701 1.00 98.31 105 PHE A N 1
ATOM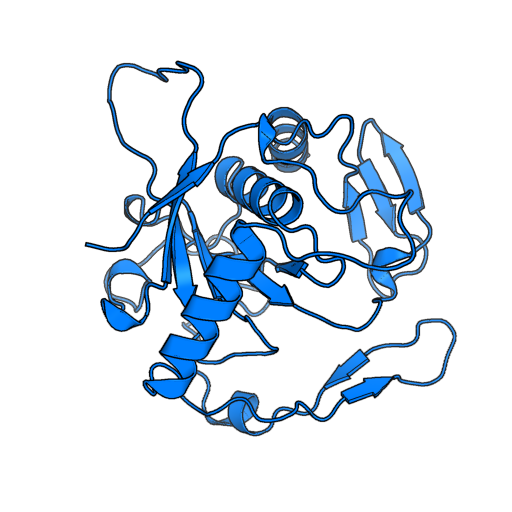 869 C CA . PHE A 1 105 ? -0.672 2.569 15.151 1.00 98.31 105 PHE A CA 1
ATOM 870 C C . PHE A 1 105 ? -0.821 3.748 14.170 1.00 98.31 105 PHE A C 1
ATOM 872 O O . PHE A 1 105 ? -1.297 3.593 13.043 1.00 98.31 105 PHE A O 1
ATOM 879 N N . GLU A 1 106 ? -0.414 4.940 14.599 1.00 97.44 106 GLU A N 1
ATOM 880 C CA . GLU A 1 106 ? -0.288 6.142 13.766 1.00 97.44 106 GLU A CA 1
ATOM 881 C C . GLU A 1 106 ? 1.175 6.323 13.333 1.00 97.44 106 GLU A C 1
ATOM 883 O O . GLU A 1 106 ? 2.080 6.269 14.162 1.00 97.44 106 GLU A O 1
ATOM 888 N N . LEU A 1 107 ? 1.425 6.526 12.037 1.00 96.00 107 LEU A N 1
ATOM 889 C CA . LEU A 1 107 ? 2.757 6.852 11.524 1.00 96.00 107 LEU A CA 1
ATOM 890 C C . LEU A 1 107 ? 3.060 8.325 11.782 1.00 96.00 107 LEU A C 1
ATOM 892 O O . LEU A 1 107 ? 2.333 9.205 11.319 1.00 96.00 107 LEU A O 1
ATOM 896 N N . GLU A 1 108 ? 4.166 8.591 12.470 1.00 93.62 108 GLU A N 1
ATOM 897 C CA . GLU A 1 108 ? 4.555 9.939 12.862 1.00 93.62 108 GLU A CA 1
ATOM 898 C C . GLU A 1 108 ? 5.964 10.246 12.362 1.00 93.62 108 GLU A C 1
ATOM 900 O O . GLU A 1 108 ? 6.965 9.869 12.970 1.00 93.62 108 GLU A O 1
ATOM 905 N N . LYS A 1 109 ? 6.056 10.949 11.228 1.00 90.44 109 LYS A N 1
ATOM 906 C CA . LYS A 1 109 ? 7.353 11.431 10.761 1.00 90.44 109 LYS A CA 1
ATOM 907 C C . LYS A 1 109 ? 7.810 12.566 11.673 1.00 90.44 109 LYS A C 1
ATOM 909 O O . LYS A 1 109 ? 7.214 13.643 11.673 1.00 90.44 109 LYS A O 1
ATOM 914 N N . VAL A 1 110 ? 8.867 12.325 12.438 1.00 86.56 110 VAL A N 1
ATOM 915 C CA . VAL A 1 110 ? 9.535 13.329 13.260 1.00 86.56 110 VAL A CA 1
ATOM 916 C C . VAL A 1 110 ? 10.192 14.309 12.298 1.00 86.56 110 VAL A C 1
ATOM 918 O O . VAL A 1 110 ? 11.211 14.013 11.675 1.00 86.56 110 VAL A O 1
ATOM 921 N N . ALA A 1 111 ? 9.551 15.456 12.091 1.00 69.56 111 ALA A N 1
ATOM 922 C CA . ALA A 1 111 ? 10.056 16.458 11.171 1.00 69.56 111 ALA A CA 1
ATOM 923 C C . ALA A 1 111 ? 11.422 16.972 11.645 1.00 69.56 111 ALA A C 1
ATOM 925 O O . ALA A 1 111 ? 11.560 17.432 12.778 1.00 69.56 111 ALA A O 1
ATOM 926 N N . SER A 1 112 ? 12.399 17.030 10.741 1.00 51.47 112 SER A N 1
ATOM 927 C CA . SER A 1 112 ? 13.470 18.017 10.842 1.00 51.47 112 SER A CA 1
ATOM 928 C C . SER A 1 112 ? 12.876 19.390 10.482 1.00 51.47 112 SER A C 1
ATOM 930 O O . SER A 1 112 ? 12.957 19.836 9.342 1.00 51.47 112 SER A O 1
ATOM 932 N N . ASN A 1 113 ? 12.170 20.024 11.423 1.00 39.59 113 ASN A N 1
ATOM 933 C CA . ASN A 1 113 ? 11.782 21.446 11.393 1.00 39.59 113 ASN A CA 1
ATOM 934 C C . ASN A 1 113 ? 11.238 22.022 10.064 1.00 39.59 113 ASN A C 1
ATOM 936 O O . ASN A 1 113 ? 11.545 23.160 9.719 1.00 39.59 113 ASN A O 1
ATOM 940 N N . SER A 1 114 ? 10.407 21.296 9.315 1.00 41.75 114 SER A N 1
ATOM 941 C CA . SER A 1 114 ? 9.755 21.864 8.125 1.00 41.75 114 SER A CA 1
ATOM 942 C C . SER A 1 114 ? 8.310 22.229 8.444 1.00 41.75 114 SER A C 1
ATOM 944 O O . SER A 1 114 ? 7.389 21.442 8.250 1.00 41.75 114 SER A O 1
ATOM 946 N N . LEU A 1 115 ? 8.142 23.438 8.985 1.00 42.22 115 LEU A N 1
ATOM 947 C CA . LEU A 1 115 ? 6.862 24.131 9.097 1.00 42.22 115 LEU A CA 1
ATOM 948 C C . LEU A 1 115 ? 6.397 24.508 7.687 1.00 42.22 115 LEU A C 1
ATOM 950 O O . LEU A 1 115 ? 6.943 25.425 7.078 1.00 42.22 115 LEU A O 1
ATOM 954 N N . CYS A 1 116 ? 5.384 23.829 7.161 1.00 39.50 116 CYS A N 1
ATOM 955 C CA . CYS A 1 116 ? 4.663 24.311 5.990 1.00 39.50 116 CYS A CA 1
ATOM 956 C C . CYS A 1 116 ? 3.480 25.185 6.443 1.00 39.50 116 CYS A C 1
ATOM 958 O O . CYS A 1 116 ? 2.524 24.701 7.034 1.00 39.50 116 CYS A O 1
ATOM 960 N N . ASN A 1 117 ? 3.557 26.480 6.124 1.00 40.72 117 ASN A N 1
ATOM 961 C CA . ASN A 1 117 ? 2.432 27.418 6.008 1.00 40.72 117 ASN A CA 1
ATOM 962 C C . ASN A 1 117 ? 1.554 27.686 7.244 1.00 40.72 117 ASN A C 1
ATOM 964 O O . ASN A 1 117 ? 0.343 27.816 7.108 1.00 40.72 117 ASN A O 1
ATOM 968 N N . GLY A 1 118 ? 2.146 27.883 8.426 1.00 43.41 118 GLY A N 1
ATOM 969 C CA . GLY A 1 118 ? 1.508 28.665 9.503 1.00 43.41 118 GLY A CA 1
ATOM 970 C C . GLY A 1 118 ? 0.276 28.053 10.188 1.00 43.41 118 GLY A C 1
ATOM 971 O O . GLY A 1 118 ? -0.161 28.587 11.202 1.00 43.41 118 GLY A O 1
ATOM 972 N N . GLU A 1 119 ? -0.227 26.913 9.719 1.00 45.78 119 GLU A N 1
ATOM 973 C CA . GLU A 1 119 ? -1.230 26.098 10.400 1.00 45.78 119 GLU A CA 1
ATOM 974 C C . GLU A 1 119 ? -0.647 24.703 10.649 1.00 45.78 119 GLU A C 1
ATOM 976 O O . GLU A 1 119 ? -0.346 23.955 9.721 1.00 45.78 119 GLU A O 1
ATOM 981 N N . ASN A 1 120 ? -0.477 24.348 11.926 1.00 49.41 120 ASN A N 1
ATOM 982 C CA . ASN A 1 120 ? -0.045 23.023 12.389 1.00 49.41 120 ASN A CA 1
ATOM 983 C C . ASN A 1 120 ? -1.155 21.972 12.172 1.00 49.41 120 ASN A C 1
ATOM 985 O O . ASN A 1 120 ? -1.598 21.308 13.110 1.00 49.41 120 ASN A O 1
ATOM 989 N N . LEU A 1 121 ? -1.640 21.809 10.942 1.00 56.94 121 LEU A N 1
ATOM 990 C CA . LEU A 1 121 ? -2.506 20.689 10.597 1.00 56.94 121 LEU A CA 1
ATOM 991 C C . LEU A 1 121 ? -1.633 19.439 10.499 1.00 56.94 121 LEU A C 1
ATOM 993 O O . LEU A 1 121 ? -1.058 19.118 9.458 1.00 56.94 121 LEU A O 1
ATOM 997 N N . LYS A 1 122 ? -1.497 18.750 11.637 1.00 74.44 122 LYS A N 1
ATOM 998 C CA . LYS A 1 122 ? -0.824 17.454 11.728 1.00 74.44 122 LYS A CA 1
ATOM 999 C C . LYS A 1 122 ? -1.488 16.498 10.734 1.00 74.44 122 LYS A C 1
ATOM 1001 O O . LYS A 1 122 ? -2.643 16.121 10.911 1.00 74.44 122 LYS A O 1
ATOM 1006 N N . ARG A 1 123 ? -0.754 16.101 9.691 1.00 87.00 123 ARG A N 1
ATOM 1007 C CA . ARG A 1 123 ? -1.203 15.094 8.720 1.00 87.00 123 ARG A CA 1
ATOM 1008 C C . ARG A 1 123 ? -1.208 13.733 9.397 1.00 87.00 123 ARG A C 1
ATOM 1010 O O . ARG A 1 123 ? -0.149 13.174 9.679 1.00 87.00 123 ARG A O 1
ATOM 1017 N N . ARG A 1 124 ? -2.395 13.211 9.685 1.00 93.31 124 ARG A N 1
ATOM 1018 C CA . ARG A 1 124 ? -2.548 11.930 10.373 1.00 93.31 124 ARG A CA 1
ATOM 1019 C C . ARG A 1 124 ? -2.554 10.789 9.371 1.00 93.31 124 ARG A C 1
ATOM 1021 O O . ARG A 1 124 ? -3.398 10.741 8.478 1.00 93.31 124 ARG A O 1
ATOM 1028 N N . THR A 1 125 ? -1.606 9.873 9.539 1.00 97.12 125 THR A N 1
ATOM 1029 C CA . THR A 1 125 ? -1.502 8.652 8.737 1.00 97.12 125 THR A CA 1
ATOM 1030 C C . THR A 1 125 ? -1.731 7.457 9.641 1.00 97.12 125 THR A C 1
ATOM 1032 O O . THR A 1 125 ? -0.902 7.164 10.500 1.00 97.12 125 THR A O 1
ATOM 1035 N N . LEU A 1 126 ? -2.845 6.756 9.452 1.00 98.19 126 LEU A N 1
ATOM 1036 C CA . LEU A 1 126 ? -3.134 5.558 10.235 1.00 98.19 126 LEU A CA 1
ATOM 1037 C C . LEU A 1 126 ? -2.690 4.301 9.501 1.00 98.19 126 LEU A C 1
ATOM 1039 O O . LEU A 1 126 ? -2.931 4.146 8.304 1.00 98.19 126 LEU A O 1
ATOM 1043 N N . VAL A 1 127 ? -2.101 3.381 10.257 1.00 98.62 127 VAL A N 1
ATOM 1044 C CA . VAL A 1 127 ? -1.921 1.991 9.856 1.00 98.62 127 VAL A CA 1
ATOM 1045 C C . VAL A 1 127 ? -3.008 1.174 10.535 1.00 98.62 127 VAL A C 1
ATOM 1047 O O . VAL A 1 127 ? -3.081 1.098 11.763 1.00 98.62 127 VAL A O 1
ATOM 1050 N N . ILE A 1 128 ? -3.879 0.582 9.726 1.00 98.69 128 ILE A N 1
ATOM 1051 C CA . ILE A 1 128 ? -5.054 -0.162 10.187 1.00 98.69 128 ILE A CA 1
ATOM 1052 C C . ILE A 1 128 ? -5.031 -1.577 9.614 1.00 98.69 128 ILE A C 1
ATOM 1054 O O . ILE A 1 128 ? -4.431 -1.821 8.565 1.00 98.69 128 ILE A O 1
ATOM 1058 N N . VAL A 1 129 ? -5.695 -2.528 10.264 1.00 98.12 129 VAL A N 1
ATOM 1059 C CA . VAL A 1 129 ? -5.845 -3.868 9.687 1.00 98.12 129 VAL A CA 1
ATOM 1060 C C . VAL A 1 129 ? -6.658 -3.807 8.400 1.00 98.12 129 VAL A C 1
ATOM 1062 O O . VAL A 1 129 ? -7.650 -3.081 8.293 1.00 98.12 129 VAL A O 1
ATOM 1065 N N . ASN A 1 130 ? -6.305 -4.642 7.424 1.00 97.38 130 ASN A N 1
ATOM 1066 C CA . ASN A 1 130 ? -7.290 -5.015 6.428 1.00 97.38 130 ASN A CA 1
ATOM 1067 C C . ASN A 1 130 ? -8.143 -6.155 6.990 1.00 97.38 130 ASN A C 1
ATOM 1069 O O . ASN A 1 130 ? -7.733 -7.313 6.952 1.00 97.38 130 ASN A O 1
ATOM 1073 N N . VAL A 1 131 ? -9.354 -5.837 7.460 1.00 96.19 131 VAL A N 1
ATOM 1074 C CA . VAL A 1 131 ? -10.296 -6.816 8.043 1.00 96.19 131 VAL A CA 1
ATOM 1075 C C . VAL A 1 131 ? -10.669 -7.968 7.100 1.00 96.19 131 VAL A C 1
ATOM 1077 O O . VAL A 1 131 ? -11.293 -8.941 7.512 1.00 96.19 131 VAL A O 1
ATOM 1080 N N . SER A 1 132 ? -10.322 -7.874 5.818 1.00 95.00 132 SER A N 1
ATOM 1081 C CA . SER A 1 132 ? -10.279 -8.999 4.889 1.00 95.00 132 SER A CA 1
ATOM 1082 C C . SER A 1 132 ? -8.847 -9.099 4.362 1.00 95.00 132 SER A C 1
ATOM 1084 O O . SER A 1 132 ? -8.526 -8.421 3.386 1.00 95.00 132 SER A O 1
ATOM 1086 N N . PRO A 1 133 ? -7.959 -9.884 4.983 1.00 95.56 133 PRO A N 1
ATOM 1087 C CA . PRO A 1 133 ? -6.550 -9.932 4.613 1.00 95.56 133 PRO A CA 1
ATOM 1088 C C . PRO A 1 133 ? -6.318 -10.776 3.344 1.00 95.56 133 PRO A C 1
ATOM 1090 O O . PRO A 1 133 ? -7.157 -11.557 2.914 1.00 95.56 133 PRO A O 1
ATOM 1093 N N . LEU A 1 134 ? -5.214 -10.533 2.642 1.00 92.94 134 LEU A N 1
ATOM 1094 C CA . LEU A 1 134 ? -4.814 -11.278 1.431 1.00 92.94 134 LEU A CA 1
ATOM 1095 C C . LEU A 1 134 ? -3.735 -12.271 1.815 1.00 92.94 134 LEU A C 1
ATOM 1097 O O . LEU A 1 134 ? -3.791 -13.434 1.444 1.00 92.94 134 LEU A O 1
ATOM 1101 N N . GLU A 1 135 ? -2.800 -11.736 2.583 1.00 94.75 135 GLU A N 1
ATOM 1102 C CA . GLU A 1 135 ? -1.534 -12.302 2.969 1.00 94.75 135 GLU A CA 1
ATOM 1103 C C . GLU A 1 135 ? -1.244 -11.862 4.414 1.00 94.75 135 GLU A C 1
ATOM 1105 O O . GLU A 1 135 ? -1.908 -10.959 4.952 1.00 94.75 135 GLU A O 1
ATOM 1110 N N . TYR A 1 136 ? -0.271 -12.508 5.044 1.00 95.88 136 TYR A N 1
ATOM 1111 C CA . TYR A 1 136 ? 0.264 -12.121 6.336 1.00 95.88 136 TYR A CA 1
ATOM 1112 C C . TYR A 1 136 ? 0.646 -10.632 6.386 1.00 95.88 136 TYR A C 1
ATOM 1114 O O . TYR A 1 136 ? 1.224 -10.064 5.453 1.00 95.88 136 TYR A O 1
ATOM 1122 N N . GLY A 1 137 ? 0.283 -9.979 7.493 1.00 97.06 137 GLY A N 1
ATOM 1123 C CA . GLY A 1 137 ? 0.525 -8.553 7.698 1.00 97.06 137 GLY A CA 1
ATOM 1124 C C . GLY A 1 137 ? -0.252 -7.636 6.751 1.00 97.06 137 GLY A C 1
ATOM 1125 O O . GLY A 1 137 ? 0.140 -6.484 6.592 1.00 97.06 137 GLY A O 1
ATOM 1126 N N . HIS A 1 138 ? -1.333 -8.107 6.107 1.00 98.19 138 HIS A N 1
ATOM 1127 C CA . HIS A 1 138 ? -2.138 -7.244 5.242 1.00 98.19 138 HIS A CA 1
ATOM 1128 C C . HIS A 1 138 ? -2.828 -6.133 6.044 1.00 98.19 138 HIS A C 1
ATOM 1130 O O . HIS A 1 138 ? -3.807 -6.359 6.763 1.00 98.19 138 HIS A O 1
ATOM 1136 N N . ILE A 1 139 ? -2.312 -4.924 5.864 1.00 98.69 139 ILE A N 1
ATOM 1137 C CA . ILE A 1 139 ? -2.765 -3.669 6.453 1.00 98.69 139 ILE A CA 1
ATOM 1138 C C . ILE A 1 139 ? -3.257 -2.712 5.367 1.00 98.69 139 ILE A C 1
ATOM 1140 O O . ILE A 1 139 ? -3.008 -2.906 4.172 1.00 98.69 139 ILE A O 1
ATOM 1144 N N . LEU A 1 140 ? -3.930 -1.653 5.803 1.00 98.75 140 LEU A N 1
ATOM 1145 C CA . LEU A 1 140 ? -4.157 -0.460 5.007 1.00 98.75 140 LEU A CA 1
ATOM 1146 C C . LEU A 1 140 ? -3.384 0.710 5.620 1.00 98.75 140 LEU A C 1
ATOM 1148 O O . LEU A 1 140 ? -3.420 0.918 6.833 1.00 98.75 140 LEU A O 1
ATOM 1152 N N . ILE A 1 141 ? -2.711 1.479 4.771 1.00 98.81 141 ILE A N 1
ATOM 1153 C CA . ILE A 1 141 ? -2.117 2.768 5.125 1.00 98.81 141 ILE A CA 1
ATOM 1154 C C . ILE A 1 141 ? -3.102 3.834 4.653 1.00 98.81 141 ILE A C 1
ATOM 1156 O O . ILE A 1 141 ? -3.402 3.910 3.460 1.00 98.81 141 ILE A O 1
ATOM 1160 N N . VAL A 1 142 ? -3.621 4.632 5.581 1.00 98.56 142 VAL A N 1
ATOM 1161 C CA . VAL A 1 142 ? -4.620 5.675 5.318 1.00 98.56 142 VAL A CA 1
ATOM 1162 C C . VAL A 1 142 ? -3.963 7.037 5.556 1.00 98.56 142 VAL A C 1
ATOM 1164 O O . VAL A 1 142 ? -3.967 7.519 6.693 1.00 98.56 142 VAL A O 1
ATOM 1167 N N . PRO A 1 143 ? -3.321 7.624 4.528 1.00 97.00 143 PRO A N 1
ATOM 1168 C CA . PRO A 1 143 ? -2.709 8.941 4.637 1.00 97.00 143 PRO A CA 1
ATOM 1169 C C . PRO A 1 143 ? -3.787 10.027 4.671 1.00 97.00 143 PRO A C 1
ATOM 1171 O O . PRO A 1 143 ? -4.802 9.913 3.987 1.00 97.00 143 PRO A O 1
ATOM 1174 N N . ASP A 1 144 ? -3.545 11.093 5.436 1.00 94.44 144 ASP A N 1
ATOM 1175 C CA . ASP A 1 144 ? -4.466 12.228 5.581 1.00 94.44 144 ASP A CA 1
ATOM 1176 C C . ASP A 1 144 ? -5.905 11.804 5.900 1.00 94.44 144 ASP A C 1
ATOM 1178 O O . ASP A 1 144 ? -6.859 12.269 5.272 1.00 94.44 144 ASP A O 1
ATOM 1182 N N . ILE A 1 145 ? -6.075 10.911 6.878 1.00 95.06 145 ILE A N 1
ATOM 1183 C CA . ILE A 1 145 ? -7.387 10.318 7.177 1.00 95.06 145 ILE A CA 1
ATOM 1184 C C . ILE A 1 145 ? -8.483 11.370 7.436 1.00 95.06 145 ILE A C 1
ATOM 1186 O O . ILE A 1 145 ? -9.642 11.168 7.073 1.00 95.06 145 ILE A O 1
ATOM 1190 N N . ASP A 1 146 ? -8.109 12.507 8.024 1.00 93.94 146 ASP A N 1
ATOM 1191 C CA . ASP A 1 146 ? -9.021 13.598 8.377 1.00 93.94 146 ASP A CA 1
ATOM 1192 C C . ASP A 1 146 ? -9.307 14.556 7.198 1.00 93.94 146 ASP A C 1
ATOM 1194 O O . ASP A 1 146 ? -10.151 15.443 7.313 1.00 93.94 146 ASP A O 1
ATOM 1198 N N . ALA A 1 147 ? -8.639 14.379 6.050 1.00 94.50 147 ALA A N 1
ATOM 1199 C CA . ALA A 1 147 ? -8.856 15.179 4.841 1.00 94.50 147 ALA A CA 1
ATOM 1200 C C . ALA A 1 147 ? -9.935 14.603 3.910 1.00 94.50 147 ALA A C 1
ATOM 1202 O O . ALA A 1 147 ? -10.341 15.274 2.961 1.00 94.50 147 ALA A O 1
ATOM 1203 N N . PHE A 1 148 ? -10.409 13.376 4.166 1.00 95.94 148 PHE A N 1
ATOM 1204 C CA . PHE A 1 148 ? -11.483 12.729 3.401 1.00 95.94 148 PHE A CA 1
ATOM 1205 C C . PHE A 1 148 ? -11.219 12.669 1.886 1.00 95.94 148 PHE A C 1
ATOM 1207 O O . PHE A 1 148 ? -12.132 12.818 1.068 1.00 95.94 148 PHE A O 1
ATOM 1214 N N . PHE A 1 149 ? -9.960 12.464 1.486 1.00 97.31 149 PHE A N 1
ATOM 1215 C CA . PHE A 1 149 ? -9.625 12.405 0.068 1.00 97.31 149 PHE A CA 1
ATOM 1216 C C . PHE A 1 149 ? -10.297 11.201 -0.614 1.00 97.31 149 PHE A C 1
ATOM 1218 O O . PHE A 1 149 ? -10.315 10.100 -0.048 1.00 97.31 149 PHE A O 1
ATOM 1225 N N . PRO A 1 150 ? -10.825 11.367 -1.844 1.00 97.94 150 PRO A N 1
ATOM 1226 C CA . PRO A 1 150 ? -11.258 10.230 -2.651 1.00 97.94 150 PRO A CA 1
ATOM 1227 C C . PRO A 1 150 ? -10.066 9.310 -2.957 1.00 97.94 150 PRO A C 1
ATOM 1229 O O . PRO A 1 150 ? -8.912 9.706 -2.803 1.00 97.94 150 PRO A O 1
ATOM 1232 N N . GLN A 1 151 ? -10.332 8.085 -3.417 1.00 98.19 151 GLN A N 1
ATOM 1233 C CA . GLN A 1 151 ? -9.321 7.073 -3.757 1.00 98.19 151 GLN A CA 1
ATOM 1234 C C . GLN A 1 151 ? -8.550 7.446 -5.041 1.00 98.19 151 GLN A C 1
ATOM 1236 O O . GLN A 1 151 ? -8.676 6.816 -6.093 1.00 98.19 151 GLN A O 1
ATOM 1241 N N . ILE A 1 152 ? -7.755 8.510 -4.942 1.00 97.38 152 ILE A N 1
ATOM 1242 C CA . ILE A 1 152 ? -6.911 9.109 -5.971 1.00 97.38 152 ILE A CA 1
ATOM 1243 C C . ILE A 1 152 ? -5.548 9.365 -5.329 1.00 97.38 152 ILE A C 1
ATOM 1245 O O . ILE A 1 152 ? -5.472 9.976 -4.264 1.00 97.38 152 ILE A O 1
ATOM 1249 N N . LEU A 1 153 ? -4.473 8.899 -5.968 1.00 96.62 153 LEU A N 1
ATOM 1250 C CA . LEU A 1 153 ? -3.123 9.098 -5.447 1.00 96.62 153 LEU A CA 1
ATOM 1251 C C . LEU A 1 153 ? -2.793 10.587 -5.318 1.00 96.62 153 LEU A C 1
ATOM 1253 O O . LEU A 1 153 ? -3.005 11.374 -6.239 1.00 96.62 153 LEU A O 1
ATOM 1257 N N . THR A 1 154 ? -2.225 10.941 -4.171 1.00 97.00 154 THR A N 1
ATOM 1258 C CA . THR A 1 154 ? -1.618 12.244 -3.908 1.00 97.00 154 THR A CA 1
ATOM 1259 C C . THR A 1 154 ? -0.107 12.074 -3.793 1.00 97.00 154 THR A C 1
ATOM 1261 O O . THR A 1 154 ? 0.377 10.977 -3.495 1.00 97.00 154 THR A O 1
ATOM 1264 N N . GLN A 1 155 ? 0.649 13.162 -3.968 1.00 96.75 155 GLN A N 1
ATOM 1265 C CA . GLN A 1 155 ? 2.098 13.148 -3.740 1.00 96.75 155 GLN A CA 1
ATOM 1266 C C . GLN A 1 155 ? 2.429 12.596 -2.344 1.00 96.75 155 GLN A C 1
ATOM 1268 O O . GLN A 1 155 ? 3.312 11.755 -2.195 1.00 96.75 155 GLN A O 1
ATOM 1273 N N . PHE A 1 156 ? 1.671 13.017 -1.326 1.00 96.31 156 PHE A N 1
ATOM 1274 C CA . PHE A 1 156 ? 1.866 12.559 0.046 1.00 96.31 156 PHE A CA 1
ATOM 1275 C C . PHE A 1 156 ? 1.614 11.062 0.205 1.00 96.31 156 PHE A C 1
ATOM 1277 O O . PHE A 1 156 ? 2.451 10.387 0.786 1.00 96.31 156 PHE A O 1
ATOM 1284 N N . ALA A 1 157 ? 0.541 10.514 -0.375 1.00 97.75 157 ALA A N 1
ATOM 1285 C CA . ALA A 1 157 ? 0.297 9.074 -0.329 1.00 97.75 157 ALA A CA 1
ATOM 1286 C C . ALA A 1 157 ? 1.435 8.276 -0.983 1.00 97.75 157 ALA A C 1
ATOM 1288 O O . ALA A 1 157 ? 1.894 7.286 -0.418 1.00 97.75 157 ALA A O 1
ATOM 1289 N N . ILE A 1 158 ? 1.934 8.722 -2.141 1.00 98.25 158 ILE A N 1
ATOM 1290 C CA . ILE A 1 158 ? 3.069 8.074 -2.817 1.00 98.25 158 ILE A CA 1
ATOM 1291 C C . ILE A 1 158 ? 4.323 8.147 -1.943 1.00 98.25 158 ILE A C 1
ATOM 1293 O O . ILE A 1 158 ? 5.000 7.140 -1.751 1.00 98.25 158 ILE A O 1
ATOM 1297 N N . LYS A 1 159 ? 4.619 9.317 -1.373 1.00 97.25 159 LYS A N 1
ATOM 1298 C CA . LYS A 1 159 ? 5.750 9.497 -0.463 1.00 97.25 159 LYS A CA 1
ATOM 1299 C C . LYS A 1 159 ? 5.647 8.573 0.752 1.00 97.25 159 LYS A C 1
ATOM 1301 O O . LYS A 1 159 ? 6.594 7.846 1.027 1.00 97.25 159 LYS A O 1
ATOM 1306 N N . THR A 1 160 ? 4.493 8.535 1.418 1.00 97.38 160 THR A N 1
ATOM 1307 C CA . THR A 1 160 ? 4.232 7.647 2.558 1.00 97.38 160 THR A CA 1
ATOM 1308 C C . THR A 1 160 ? 4.406 6.177 2.178 1.00 97.38 160 THR A C 1
ATOM 1310 O O . THR A 1 160 ? 4.984 5.418 2.952 1.00 97.38 160 THR A O 1
ATOM 1313 N N . ALA A 1 161 ? 3.959 5.765 0.986 1.00 98.12 161 ALA A N 1
ATOM 1314 C CA . ALA A 1 161 ? 4.172 4.409 0.480 1.00 98.12 161 ALA A CA 1
ATOM 1315 C C . ALA A 1 161 ? 5.668 4.072 0.381 1.00 98.12 161 ALA A C 1
ATOM 1317 O O . ALA A 1 161 ? 6.107 3.046 0.900 1.00 98.12 161 ALA A O 1
ATOM 1318 N N . LEU A 1 162 ? 6.449 4.958 -0.249 1.00 97.50 162 LEU A N 1
ATOM 1319 C CA . LEU A 1 162 ? 7.896 4.798 -0.404 1.00 97.50 162 LEU A CA 1
ATOM 1320 C C . LEU A 1 162 ? 8.606 4.763 0.954 1.00 97.50 162 LEU A C 1
ATOM 1322 O O . LEU A 1 162 ? 9.469 3.919 1.172 1.00 97.50 162 LEU A O 1
ATOM 1326 N N . GLU A 1 163 ? 8.227 5.643 1.880 1.00 97.25 163 GLU A N 1
ATOM 1327 C CA . GLU A 1 163 ? 8.787 5.683 3.233 1.00 97.25 163 GLU A CA 1
ATOM 1328 C C . GLU A 1 163 ? 8.475 4.399 4.005 1.00 97.25 163 GLU A C 1
ATOM 1330 O O . GLU A 1 163 ? 9.387 3.816 4.576 1.00 97.25 163 GLU A O 1
ATOM 1335 N N . CYS A 1 164 ? 7.245 3.876 3.946 1.00 97.81 164 CYS A N 1
ATOM 1336 C CA . CYS A 1 164 ? 6.908 2.590 4.568 1.00 97.81 164 CYS A CA 1
ATOM 1337 C C . CYS A 1 164 ? 7.741 1.434 3.995 1.00 97.81 164 CYS A C 1
ATOM 1339 O O . CYS A 1 164 ? 8.213 0.584 4.748 1.00 97.81 164 CYS A O 1
ATOM 1341 N N . MET A 1 165 ? 7.966 1.411 2.676 1.00 96.62 165 MET A N 1
ATOM 1342 C CA . MET A 1 165 ? 8.848 0.417 2.052 1.00 96.62 165 MET A CA 1
ATOM 1343 C C . MET A 1 165 ? 10.304 0.549 2.517 1.00 96.62 165 MET A C 1
ATOM 1345 O O . MET A 1 165 ? 10.986 -0.460 2.651 1.00 96.62 165 MET A O 1
ATOM 1349 N N . LEU A 1 166 ? 10.788 1.769 2.774 1.00 96.12 166 LEU A N 1
ATOM 1350 C CA . LEU A 1 166 ? 12.136 2.014 3.297 1.00 96.12 166 LEU A CA 1
ATOM 1351 C C . LEU A 1 166 ? 12.250 1.805 4.815 1.00 96.12 166 LEU A C 1
ATOM 1353 O O . LEU A 1 166 ? 13.348 1.580 5.316 1.00 96.12 166 LEU A O 1
ATOM 1357 N N . LEU A 1 167 ? 11.152 1.888 5.564 1.00 96.56 167 LEU A N 1
ATOM 1358 C CA . LEU A 1 167 ? 11.126 1.540 6.985 1.00 96.56 167 LEU A CA 1
ATOM 1359 C C . LEU A 1 167 ? 11.209 0.026 7.191 1.00 96.56 167 LEU A C 1
ATOM 1361 O O . LEU A 1 167 ? 11.742 -0.428 8.204 1.00 96.56 167 LEU A O 1
ATOM 1365 N N . SER A 1 168 ? 10.692 -0.759 6.248 1.00 95.75 168 SER A N 1
ATOM 1366 C CA . SER A 1 168 ? 10.830 -2.212 6.261 1.00 95.75 168 SER A CA 1
ATOM 1367 C C . SER A 1 168 ? 12.227 -2.639 5.801 1.00 95.75 168 SER A C 1
ATOM 1369 O O . SER A 1 168 ? 12.750 -2.149 4.800 1.00 95.75 168 SER A O 1
ATOM 1371 N N . SER A 1 169 ? 12.830 -3.590 6.516 1.00 93.12 169 SER A N 1
ATOM 1372 C CA . SER A 1 169 ? 14.015 -4.322 6.043 1.00 93.12 169 SER A CA 1
ATOM 1373 C C . SER A 1 169 ? 13.633 -5.632 5.348 1.00 93.12 169 SER A C 1
ATOM 1375 O O . SER A 1 169 ? 14.507 -6.390 4.928 1.00 93.12 169 SER A O 1
ATOM 1377 N N . HIS A 1 170 ? 12.335 -5.917 5.211 1.00 91.56 170 HIS A N 1
ATOM 1378 C CA . HIS A 1 170 ? 11.833 -7.167 4.669 1.00 91.56 170 HIS A CA 1
ATOM 1379 C C . HIS A 1 170 ? 11.585 -7.074 3.159 1.00 91.56 170 HIS A C 1
ATOM 1381 O O . HIS A 1 170 ? 10.686 -6.368 2.707 1.00 91.56 170 HIS A O 1
ATOM 1387 N N . ARG A 1 171 ? 12.299 -7.877 2.357 1.00 89.62 171 ARG A N 1
ATOM 1388 C CA . ARG A 1 171 ? 12.143 -7.907 0.883 1.00 89.62 171 ARG A CA 1
ATOM 1389 C C . ARG A 1 171 ? 10.723 -8.201 0.392 1.00 89.62 171 ARG A C 1
ATOM 1391 O O . ARG A 1 171 ? 10.328 -7.765 -0.685 1.00 89.62 171 ARG A O 1
ATOM 1398 N N . GLY A 1 172 ? 9.966 -8.951 1.187 1.00 92.62 172 GLY A N 1
ATOM 1399 C CA . GLY A 1 172 ? 8.574 -9.284 0.903 1.00 92.62 172 GLY A CA 1
ATOM 1400 C C . GLY A 1 172 ? 7.575 -8.171 1.222 1.00 92.62 172 GLY A C 1
ATOM 1401 O O . GLY A 1 172 ? 6.418 -8.304 0.837 1.00 92.62 172 GLY A O 1
ATOM 1402 N N . PHE A 1 173 ? 7.968 -7.097 1.920 1.00 96.12 173 PHE A N 1
ATOM 1403 C CA . PHE A 1 173 ? 7.043 -6.010 2.239 1.00 96.12 173 PHE A CA 1
ATOM 1404 C C . PHE A 1 173 ? 6.736 -5.195 0.982 1.00 96.12 173 PHE A C 1
ATOM 1406 O O . PHE A 1 173 ? 7.607 -4.543 0.405 1.00 96.12 173 PHE A O 1
ATOM 1413 N N . LYS A 1 174 ? 5.483 -5.254 0.535 1.00 96.12 174 LYS A N 1
ATOM 1414 C CA . LYS A 1 174 ? 5.021 -4.615 -0.699 1.00 96.12 174 LYS A CA 1
ATOM 1415 C C . LYS A 1 174 ? 3.859 -3.686 -0.387 1.00 96.12 174 LYS A C 1
ATOM 1417 O O . LYS A 1 174 ? 2.987 -4.031 0.408 1.00 96.12 174 LYS A O 1
ATOM 1422 N N . VAL A 1 175 ? 3.831 -2.534 -1.054 1.00 98.12 175 VAL A N 1
ATOM 1423 C CA . VAL A 1 175 ? 2.731 -1.563 -0.986 1.00 98.12 175 VAL A CA 1
ATOM 1424 C C . VAL A 1 175 ? 2.029 -1.510 -2.343 1.00 98.12 175 VAL A C 1
ATOM 1426 O O . VAL A 1 175 ? 2.678 -1.516 -3.385 1.00 98.12 175 VAL A O 1
ATOM 1429 N N . GLY A 1 176 ? 0.699 -1.479 -2.344 1.00 97.62 176 GLY A N 1
ATOM 1430 C CA . GLY A 1 176 ? -0.128 -1.453 -3.545 1.00 97.62 176 GLY A CA 1
ATOM 1431 C C . GLY A 1 176 ? -1.258 -0.434 -3.456 1.00 97.62 176 GLY A C 1
ATOM 1432 O O . GLY A 1 176 ? -1.758 -0.120 -2.380 1.00 97.62 176 GLY A O 1
ATOM 1433 N N . PHE A 1 177 ? -1.700 0.058 -4.607 1.00 98.25 177 PHE A N 1
ATOM 1434 C CA . PHE A 1 177 ? -2.832 0.969 -4.728 1.00 98.25 177 PHE A CA 1
ATOM 1435 C C . PHE A 1 177 ? -3.774 0.467 -5.815 1.00 98.25 177 PHE A C 1
ATOM 1437 O O . PHE A 1 177 ? -3.344 0.164 -6.925 1.00 98.25 177 PHE A O 1
ATOM 1444 N N . ASN A 1 178 ? -5.065 0.442 -5.501 1.00 97.69 178 ASN A N 1
ATOM 1445 C CA . ASN A 1 178 ? -6.121 0.225 -6.477 1.00 97.69 178 ASN A CA 1
ATOM 1446 C C . ASN A 1 178 ? -6.873 1.544 -6.657 1.00 97.69 178 ASN A C 1
ATOM 1448 O O . ASN A 1 178 ? -7.327 2.131 -5.671 1.00 97.69 178 ASN A O 1
ATOM 1452 N N . SER A 1 179 ? -7.023 2.002 -7.900 1.00 97.25 179 SER A N 1
ATOM 1453 C CA . SER A 1 179 ? -7.948 3.095 -8.215 1.00 97.25 179 SER A CA 1
ATOM 1454 C C . SER A 1 179 ? -9.392 2.582 -8.203 1.00 97.25 179 SER A C 1
ATOM 1456 O O . SER A 1 179 ? -9.635 1.373 -8.256 1.00 97.25 179 SER A O 1
ATOM 1458 N N . LEU A 1 180 ? -10.368 3.493 -8.155 1.00 96.69 180 LEU A N 1
ATOM 1459 C CA . LEU A 1 180 ? -11.792 3.145 -8.125 1.00 96.69 180 LEU A CA 1
ATOM 1460 C C . LEU A 1 180 ? -12.190 2.164 -9.244 1.00 96.69 180 LEU A C 1
ATOM 1462 O O . LEU A 1 180 ? -12.704 1.084 -8.960 1.00 96.69 180 LEU A O 1
ATOM 1466 N N . CYS A 1 181 ? -11.864 2.458 -10.504 1.00 96.19 181 CYS A N 1
ATOM 1467 C CA . CYS A 1 181 ? -12.158 1.556 -11.628 1.00 96.19 181 CYS A CA 1
ATOM 1468 C C . CYS A 1 181 ? -11.131 0.419 -11.808 1.00 96.19 181 CYS A C 1
ATOM 1470 O O . CYS A 1 181 ? -11.201 -0.314 -12.790 1.00 96.19 181 CYS A O 1
ATOM 1472 N N . ALA A 1 182 ? -10.197 0.251 -10.871 1.00 95.75 182 ALA A N 1
ATOM 1473 C CA . ALA A 1 182 ? -9.231 -0.845 -10.822 1.00 95.75 182 ALA A CA 1
ATOM 1474 C C . ALA A 1 182 ? -9.417 -1.681 -9.543 1.00 95.75 182 ALA A C 1
ATOM 1476 O O . ALA A 1 182 ? -8.459 -2.001 -8.846 1.00 95.75 182 ALA A O 1
ATOM 1477 N N . PHE A 1 183 ? -10.668 -2.041 -9.239 1.00 93.12 183 PHE A N 1
ATOM 1478 C CA . PHE A 1 183 ? -11.060 -2.927 -8.133 1.00 93.12 183 PHE A CA 1
ATOM 1479 C C . PHE A 1 183 ? -10.861 -2.385 -6.704 1.00 93.12 183 PHE A C 1
ATOM 1481 O O . PHE A 1 183 ? -10.899 -3.168 -5.747 1.00 93.12 183 PHE A O 1
ATOM 1488 N N . ALA A 1 184 ? -10.722 -1.069 -6.502 1.00 95.56 184 ALA A N 1
ATOM 1489 C CA . ALA A 1 184 ? -10.881 -0.523 -5.154 1.00 95.56 184 ALA A CA 1
ATOM 1490 C C . ALA A 1 184 ? -12.313 -0.764 -4.651 1.00 95.56 184 ALA A C 1
ATOM 1492 O O . ALA A 1 184 ? -13.271 -0.734 -5.415 1.00 95.56 184 ALA A O 1
ATOM 1493 N N . SER A 1 185 ? -12.470 -1.028 -3.353 1.00 94.56 185 SER A N 1
ATOM 1494 C CA . SER A 1 185 ? -13.790 -1.307 -2.759 1.00 94.56 185 SER A CA 1
ATOM 1495 C C . SER A 1 185 ? -14.362 -0.143 -1.949 1.00 94.56 185 SER A C 1
ATOM 1497 O O . SER A 1 185 ? -15.546 -0.159 -1.617 1.00 94.56 185 SER A O 1
ATOM 1499 N N . VAL A 1 186 ? -13.528 0.839 -1.601 1.00 97.00 186 VAL A N 1
ATOM 1500 C CA . VAL A 1 186 ? -13.868 1.984 -0.750 1.00 97.00 186 VAL A CA 1
ATOM 1501 C C . VAL A 1 186 ? -13.317 3.249 -1.400 1.00 97.00 186 VAL A C 1
ATOM 1503 O O . VAL A 1 186 ? -12.133 3.298 -1.730 1.00 97.00 186 VAL A O 1
ATOM 1506 N N . ASN A 1 187 ? -14.156 4.273 -1.555 1.00 97.88 187 ASN A N 1
ATOM 1507 C CA . ASN A 1 187 ? -13.740 5.604 -1.976 1.00 97.88 187 ASN A CA 1
ATOM 1508 C C . ASN A 1 187 ? -13.296 6.446 -0.772 1.00 97.88 187 ASN A C 1
ATOM 1510 O O . ASN A 1 187 ? -14.029 7.306 -0.297 1.00 97.88 187 ASN A O 1
ATOM 1514 N N . HIS A 1 188 ? -12.113 6.144 -0.250 1.00 98.38 188 HIS A N 1
ATOM 1515 C CA . HIS A 1 188 ? -11.377 6.945 0.730 1.00 98.38 188 HIS A CA 1
ATOM 1516 C C . HIS A 1 188 ? -9.906 6.576 0.550 1.00 98.38 188 HIS A C 1
ATOM 1518 O O . HIS A 1 188 ? -9.610 5.387 0.626 1.00 98.38 188 HIS A O 1
ATOM 1524 N N . LEU A 1 189 ? -9.024 7.542 0.284 1.00 98.62 189 LEU A N 1
ATOM 1525 C CA . LEU A 1 189 ? -7.608 7.321 -0.007 1.00 98.62 189 LEU A CA 1
ATOM 1526 C C . LEU A 1 189 ? -6.937 6.338 0.964 1.00 98.62 189 LEU A C 1
ATOM 1528 O O . LEU A 1 189 ? -6.767 6.614 2.147 1.00 98.62 189 LEU A O 1
ATOM 1532 N N . HIS A 1 190 ? -6.539 5.185 0.436 1.00 98.69 190 HIS A N 1
ATOM 1533 C CA . HIS A 1 190 ? -5.802 4.156 1.154 1.00 98.69 190 HIS A CA 1
ATOM 1534 C C . HIS A 1 190 ? -4.863 3.398 0.222 1.00 98.69 190 HIS A C 1
ATOM 1536 O O . HIS A 1 190 ? -5.115 3.234 -0.977 1.00 98.69 190 HIS A O 1
ATOM 1542 N N . LEU A 1 191 ? -3.795 2.887 0.816 1.00 98.81 191 LEU A N 1
ATOM 1543 C CA . LEU A 1 191 ? -2.844 1.975 0.205 1.00 98.81 191 LEU A CA 1
ATOM 1544 C C . LEU A 1 191 ? -2.950 0.632 0.921 1.00 98.81 191 LEU A C 1
ATOM 1546 O O . LEU A 1 191 ? -3.204 0.575 2.120 1.00 98.81 191 LEU A O 1
ATOM 1550 N N . HIS A 1 192 ? -2.731 -0.448 0.196 1.00 98.62 192 HIS A N 1
ATOM 1551 C CA . HIS A 1 192 ? -2.560 -1.781 0.752 1.00 98.62 192 HIS A CA 1
ATOM 1552 C C . HIS A 1 192 ? -1.085 -2.005 1.066 1.00 98.62 192 HIS A C 1
ATOM 1554 O O . HIS A 1 192 ? -0.247 -1.616 0.261 1.00 98.62 192 HIS A O 1
ATOM 1560 N N . ALA A 1 193 ? -0.757 -2.688 2.159 1.00 98.62 193 ALA A N 1
ATOM 1561 C CA . ALA A 1 193 ? 0.585 -3.236 2.348 1.00 98.62 193 ALA A CA 1
ATOM 1562 C C . ALA A 1 193 ? 0.534 -4.621 2.998 1.00 98.62 193 ALA A C 1
ATOM 1564 O O . ALA A 1 193 ? -0.401 -4.899 3.743 1.00 98.62 193 ALA A O 1
ATOM 1565 N N . TYR A 1 194 ? 1.478 -5.502 2.669 1.00 97.94 194 TYR A N 1
ATOM 1566 C CA . TYR A 1 194 ? 1.539 -6.889 3.157 1.00 97.94 194 TYR A CA 1
ATOM 1567 C C . TYR A 1 194 ? 2.938 -7.495 2.956 1.00 97.94 194 TYR A C 1
ATOM 1569 O O . TYR A 1 194 ? 3.745 -6.942 2.207 1.00 97.94 194 TYR A O 1
ATOM 1577 N N . TYR A 1 195 ? 3.210 -8.641 3.591 1.00 95.88 195 TYR A N 1
ATOM 1578 C CA . TYR A 1 195 ? 4.463 -9.391 3.435 1.00 95.88 195 TYR A CA 1
ATOM 1579 C C . TYR A 1 195 ? 4.273 -10.603 2.526 1.00 95.88 195 TYR A C 1
ATOM 1581 O O . TYR A 1 195 ? 3.672 -11.588 2.932 1.00 95.88 195 TYR A O 1
ATOM 1589 N N . LEU A 1 196 ? 4.817 -10.562 1.313 1.00 94.44 196 LEU A N 1
ATOM 1590 C CA . LEU A 1 196 ? 4.798 -11.687 0.383 1.00 94.44 196 LEU A CA 1
ATOM 1591 C C . LEU A 1 196 ? 6.163 -12.384 0.329 1.00 94.44 196 LEU A C 1
ATOM 1593 O O . LEU A 1 196 ? 7.133 -11.815 -0.162 1.00 94.44 196 LEU A O 1
ATOM 1597 N N . GLU A 1 197 ? 6.217 -13.647 0.750 1.00 90.56 197 GLU A N 1
ATOM 1598 C CA . GLU A 1 197 ? 7.436 -14.484 0.756 1.00 90.56 197 GLU A CA 1
ATOM 1599 C C . GLU A 1 197 ? 7.793 -15.089 -0.616 1.00 90.56 197 GLU A C 1
ATOM 1601 O O . GLU A 1 197 ? 8.524 -16.076 -0.725 1.00 90.56 197 GLU A O 1
ATOM 1606 N N . HIS A 1 198 ? 7.257 -14.515 -1.692 1.00 91.69 198 HIS A N 1
ATOM 1607 C CA . HIS A 1 198 ? 7.460 -14.979 -3.056 1.00 91.69 198 HIS A CA 1
ATOM 1608 C C . HIS A 1 198 ? 7.908 -13.830 -3.953 1.00 91.69 198 HIS A C 1
ATOM 1610 O O . HIS A 1 198 ? 7.274 -12.774 -3.991 1.00 91.69 198 HIS A O 1
ATOM 1616 N N . ASP A 1 199 ? 8.968 -14.074 -4.722 1.00 90.06 199 ASP A N 1
ATOM 1617 C CA . ASP A 1 199 ? 9.440 -13.135 -5.734 1.00 90.06 199 ASP A CA 1
ATOM 1618 C C . ASP A 1 199 ? 8.397 -13.015 -6.854 1.00 90.06 199 ASP A C 1
ATOM 1620 O O . ASP A 1 199 ? 7.902 -14.018 -7.383 1.00 90.06 199 ASP A O 1
ATOM 1624 N N . LEU A 1 200 ? 8.064 -11.782 -7.236 1.00 93.25 200 LEU A N 1
ATOM 1625 C CA . LEU A 1 200 ? 7.150 -11.514 -8.339 1.00 93.25 200 LEU A CA 1
ATOM 1626 C C . LEU A 1 200 ? 7.938 -11.221 -9.614 1.00 93.25 200 LEU A C 1
ATOM 1628 O O . LEU A 1 200 ? 8.996 -10.601 -9.583 1.00 93.25 200 LEU A O 1
ATOM 1632 N N . PHE A 1 201 ? 7.386 -11.580 -10.776 1.00 93.81 201 PHE A N 1
ATOM 1633 C CA . PHE A 1 201 ? 8.027 -11.256 -12.058 1.00 93.81 201 PHE A CA 1
ATOM 1634 C C . PHE A 1 201 ? 8.273 -9.754 -12.241 1.00 93.81 201 PHE A C 1
ATOM 1636 O O . PHE A 1 201 ? 9.268 -9.369 -12.843 1.00 93.81 201 PHE A O 1
ATOM 1643 N N . VAL A 1 202 ? 7.391 -8.907 -11.699 1.00 92.75 202 VAL A N 1
ATOM 1644 C CA . VAL A 1 202 ? 7.548 -7.447 -11.761 1.00 92.75 202 VAL A CA 1
ATOM 1645 C C . VAL A 1 202 ? 8.829 -6.969 -11.070 1.00 92.75 202 VAL A C 1
ATOM 1647 O O . VAL A 1 202 ? 9.416 -5.996 -11.527 1.00 92.75 202 VAL A O 1
ATOM 1650 N N . ASP A 1 203 ? 9.318 -7.694 -10.057 1.00 90.19 203 ASP A N 1
ATOM 1651 C CA . ASP A 1 203 ? 10.535 -7.346 -9.314 1.00 90.19 203 ASP A CA 1
ATOM 1652 C C . ASP A 1 203 ? 11.806 -7.498 -10.180 1.00 90.19 203 ASP A C 1
ATOM 1654 O O . ASP A 1 203 ? 12.840 -6.906 -9.886 1.00 90.19 203 ASP A O 1
ATOM 1658 N N . THR A 1 204 ? 11.736 -8.285 -11.262 1.00 91.12 204 THR A N 1
ATOM 1659 C CA . THR A 1 204 ? 12.863 -8.581 -12.174 1.00 91.12 204 THR A CA 1
ATOM 1660 C C . THR A 1 204 ? 12.526 -8.312 -13.642 1.00 91.12 204 THR A C 1
ATOM 1662 O O . THR A 1 204 ? 13.253 -8.728 -14.548 1.00 91.12 204 THR A O 1
ATOM 1665 N N . CYS A 1 205 ? 11.407 -7.631 -13.901 1.00 94.25 205 CYS A N 1
ATOM 1666 C CA . CYS A 1 205 ? 10.947 -7.370 -15.255 1.00 94.25 205 CYS A CA 1
ATOM 1667 C C . CYS A 1 205 ? 11.947 -6.447 -15.973 1.00 94.25 205 CYS A C 1
ATOM 1669 O O . CYS A 1 205 ? 12.287 -5.395 -15.431 1.00 94.25 205 CYS A O 1
ATOM 1671 N N . PRO A 1 206 ? 12.410 -6.795 -17.189 1.00 95.56 206 PRO A N 1
ATOM 1672 C CA . PRO A 1 206 ? 13.294 -5.928 -17.952 1.00 95.56 206 PRO A CA 1
ATOM 1673 C C . PRO A 1 206 ? 12.608 -4.604 -18.284 1.00 95.56 206 PRO A C 1
ATOM 1675 O O . PRO A 1 206 ? 11.413 -4.562 -18.610 1.00 95.56 206 PRO A O 1
ATOM 1678 N N . VAL A 1 207 ? 13.394 -3.530 -18.250 1.00 97.50 207 VAL A N 1
ATOM 1679 C CA . VAL A 1 207 ? 12.913 -2.171 -18.485 1.00 97.50 207 VAL A CA 1
ATOM 1680 C C . VAL A 1 207 ? 13.719 -1.448 -19.556 1.00 97.50 207 VAL A C 1
ATOM 1682 O O . VAL A 1 207 ? 14.916 -1.689 -19.710 1.00 97.50 207 VAL A O 1
ATOM 1685 N N . THR A 1 208 ? 13.067 -0.526 -20.261 1.00 97.94 208 THR A N 1
ATOM 1686 C CA . THR A 1 208 ? 13.715 0.433 -21.163 1.00 97.94 208 THR A CA 1
ATOM 1687 C C . THR A 1 208 ? 13.627 1.825 -20.553 1.00 97.94 208 THR A C 1
ATOM 1689 O O . THR A 1 208 ? 12.560 2.252 -20.120 1.00 97.94 208 THR A O 1
ATOM 1692 N N . HIS A 1 209 ? 14.754 2.533 -20.482 1.00 97.75 209 HIS A N 1
ATOM 1693 C CA . HIS A 1 209 ? 14.786 3.904 -19.967 1.00 97.75 209 HIS A CA 1
ATOM 1694 C C . HIS A 1 209 ? 14.042 4.855 -20.901 1.00 97.75 209 HIS A C 1
ATOM 1696 O O . HIS A 1 209 ? 14.251 4.810 -22.112 1.00 97.75 209 HIS A O 1
ATOM 1702 N N . LEU A 1 210 ? 13.184 5.707 -20.334 1.00 96.50 210 LEU A N 1
ATOM 1703 C CA . LEU A 1 210 ? 12.459 6.730 -21.085 1.00 96.50 210 LEU A CA 1
ATOM 1704 C C . LEU A 1 210 ? 13.035 8.122 -20.812 1.00 96.50 210 LEU A C 1
ATOM 1706 O O . LEU A 1 210 ? 13.490 8.798 -21.731 1.00 96.50 210 LEU A O 1
ATOM 1710 N N . LYS A 1 211 ? 13.002 8.571 -19.552 1.00 95.31 211 LYS A N 1
ATOM 1711 C CA . LYS A 1 211 ? 13.534 9.875 -19.120 1.00 95.31 211 LYS A CA 1
ATOM 1712 C C . LYS A 1 211 ? 13.666 9.930 -17.603 1.00 95.31 211 LYS A C 1
ATOM 1714 O O . LYS A 1 211 ? 12.837 9.361 -16.904 1.00 95.31 211 LYS A O 1
ATOM 1719 N N . GLY A 1 212 ? 14.652 10.662 -17.077 1.00 93.19 212 GLY A N 1
ATOM 1720 C CA . GLY A 1 212 ? 14.819 10.829 -15.625 1.00 93.19 212 GLY A CA 1
ATOM 1721 C C . GLY A 1 212 ? 14.780 9.484 -14.886 1.00 93.19 212 GLY A C 1
ATOM 1722 O O . GLY A 1 212 ? 15.509 8.567 -15.261 1.00 93.19 212 GLY A O 1
ATOM 1723 N N . SER A 1 213 ? 13.888 9.360 -13.900 1.00 94.25 213 SER A N 1
ATOM 1724 C CA . SER A 1 213 ? 13.634 8.114 -13.159 1.00 94.25 213 SER A CA 1
ATOM 1725 C C . SER A 1 213 ? 12.569 7.198 -13.782 1.00 94.25 213 SER A C 1
ATOM 1727 O O . SER A 1 213 ? 12.238 6.189 -13.167 1.00 94.25 213 SER A O 1
ATOM 1729 N N . LEU A 1 214 ? 12.009 7.531 -14.949 1.00 96.88 214 LEU A N 1
ATOM 1730 C CA . LEU A 1 214 ? 10.923 6.807 -15.617 1.00 96.88 214 LEU A CA 1
ATOM 1731 C C . LEU A 1 214 ? 11.448 5.806 -16.658 1.00 96.88 214 LEU A C 1
ATOM 1733 O O . LEU A 1 214 ? 12.251 6.140 -17.536 1.00 96.88 214 LEU A O 1
ATOM 1737 N N . TYR A 1 215 ? 10.906 4.595 -16.593 1.00 97.62 215 TYR A N 1
ATOM 1738 C CA . TYR A 1 215 ? 11.199 3.468 -17.468 1.00 97.62 215 TYR A CA 1
ATOM 1739 C C . TYR A 1 215 ? 9.901 2.782 -17.924 1.00 97.62 215 TYR A C 1
ATOM 1741 O O . TYR A 1 215 ? 8.887 2.837 -17.231 1.00 97.62 215 TYR A O 1
ATOM 1749 N N . GLU A 1 216 ? 9.936 2.089 -19.058 1.00 97.38 216 GLU A N 1
ATOM 1750 C CA . GLU A 1 216 ? 8.858 1.224 -19.555 1.00 97.38 216 GLU A CA 1
ATOM 1751 C C . GLU A 1 216 ? 9.140 -0.247 -19.219 1.00 97.38 216 GLU A C 1
ATOM 1753 O O . GLU A 1 216 ? 10.261 -0.723 -19.398 1.00 97.38 216 GLU A O 1
ATOM 1758 N N . LEU A 1 217 ? 8.127 -0.987 -18.762 1.00 97.25 217 LEU A N 1
ATOM 1759 C CA . LEU A 1 217 ? 8.194 -2.435 -18.552 1.00 97.25 217 LEU A CA 1
ATOM 1760 C C . LEU A 1 217 ? 8.052 -3.168 -19.896 1.00 97.25 217 LEU A C 1
ATOM 1762 O O . LEU A 1 217 ? 7.014 -3.081 -20.544 1.00 97.25 217 LEU A O 1
ATOM 1766 N N . THR A 1 218 ? 9.049 -3.964 -20.286 1.00 96.50 218 THR A N 1
ATOM 1767 C CA . THR A 1 218 ? 9.124 -4.531 -21.654 1.00 96.50 218 THR A CA 1
ATOM 1768 C C . THR A 1 218 ? 8.626 -5.973 -21.791 1.00 96.50 218 THR A C 1
ATOM 1770 O O . THR A 1 218 ? 8.482 -6.480 -22.901 1.00 96.50 218 THR A O 1
ATOM 1773 N N . ALA A 1 219 ? 8.355 -6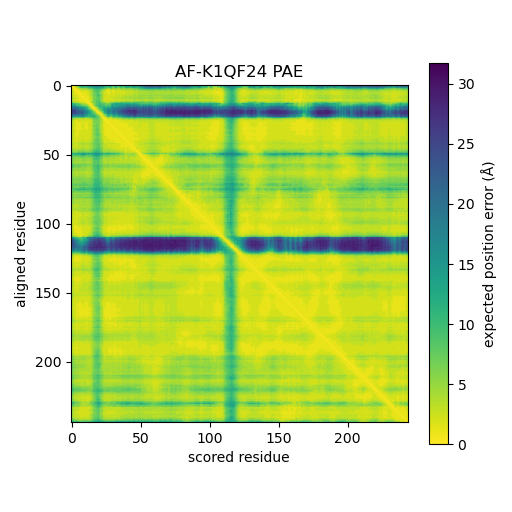.662 -20.677 1.00 95.25 219 ALA A N 1
ATOM 1774 C CA . ALA A 1 219 ? 7.963 -8.078 -20.685 1.00 95.25 219 ALA A CA 1
ATOM 1775 C C . ALA A 1 219 ? 6.678 -8.386 -19.896 1.00 95.25 219 ALA A C 1
ATOM 1777 O O . ALA A 1 219 ? 6.276 -9.555 -19.773 1.00 95.25 219 ALA A O 1
ATOM 1778 N N . MET A 1 220 ? 6.014 -7.367 -19.348 1.00 93.25 220 MET A N 1
ATOM 1779 C CA . MET A 1 220 ? 4.733 -7.541 -18.666 1.00 93.25 220 MET A CA 1
ATOM 1780 C C . MET A 1 220 ? 3.620 -7.888 -19.666 1.00 93.25 220 MET A C 1
ATOM 1782 O O . MET A 1 220 ? 3.690 -7.512 -20.831 1.00 93.25 220 MET A O 1
ATOM 1786 N N . PRO A 1 221 ? 2.592 -8.652 -19.250 1.00 91.25 221 PRO A N 1
ATOM 1787 C CA . PRO A 1 221 ? 1.449 -8.960 -20.116 1.00 91.25 221 PRO A CA 1
ATOM 1788 C C . PRO A 1 221 ? 0.577 -7.732 -20.432 1.00 91.25 221 PRO A C 1
ATOM 1790 O O . PRO A 1 221 ? -0.276 -7.804 -21.309 1.00 91.25 221 PRO A O 1
ATOM 1793 N N . CYS A 1 222 ? 0.777 -6.626 -19.717 1.00 92.81 222 CYS A N 1
ATOM 1794 C CA . CYS A 1 222 ? 0.139 -5.339 -19.943 1.00 92.81 222 CYS A CA 1
ATOM 1795 C C . CYS A 1 222 ? 1.210 -4.236 -19.968 1.00 92.81 222 CYS A C 1
ATOM 1797 O O . CYS A 1 222 ? 2.227 -4.389 -19.280 1.00 92.81 222 CYS A O 1
ATOM 1799 N N . PRO A 1 223 ? 0.984 -3.130 -20.702 1.00 95.00 223 PRO A N 1
ATOM 1800 C CA . PRO A 1 223 ? 1.843 -1.956 -20.621 1.00 95.00 223 PRO A CA 1
ATOM 1801 C C . PRO A 1 223 ? 1.970 -1.473 -19.178 1.00 95.00 223 PRO A C 1
ATOM 1803 O O . PRO A 1 223 ? 1.015 -1.544 -18.399 1.00 95.00 223 PRO A O 1
ATOM 1806 N N . GLY A 1 224 ? 3.146 -0.977 -18.822 1.00 95.56 224 GLY A N 1
ATOM 1807 C CA . GLY A 1 224 ? 3.388 -0.444 -17.495 1.00 95.56 224 GLY A CA 1
ATOM 1808 C C . GLY A 1 224 ? 4.667 0.365 -17.450 1.00 95.56 224 GLY A C 1
ATOM 1809 O O . GLY A 1 224 ? 5.578 0.163 -18.250 1.00 95.56 224 GLY A O 1
ATOM 1810 N N . PHE A 1 225 ? 4.720 1.269 -16.485 1.00 96.44 225 PHE A N 1
ATOM 1811 C CA . PHE A 1 225 ? 5.871 2.115 -16.233 1.00 96.44 225 PHE A CA 1
ATOM 1812 C C . PHE A 1 225 ? 6.488 1.760 -14.886 1.00 96.44 225 PHE A C 1
ATOM 1814 O O . PHE A 1 225 ? 5.787 1.352 -13.958 1.00 96.44 225 PHE A O 1
ATOM 1821 N N . ALA A 1 226 ? 7.798 1.931 -14.782 1.00 96.69 226 ALA A N 1
ATOM 1822 C CA . ALA A 1 226 ? 8.538 1.827 -13.539 1.00 96.69 226 ALA A CA 1
ATOM 1823 C C . ALA A 1 226 ? 9.214 3.162 -13.236 1.00 96.69 226 ALA A C 1
ATOM 1825 O O . ALA A 1 226 ? 9.761 3.813 -14.126 1.00 96.69 226 ALA A O 1
ATOM 1826 N N . PHE A 1 227 ? 9.196 3.539 -11.963 1.00 96.12 227 PHE A N 1
ATOM 1827 C CA . PHE A 1 227 ? 9.897 4.707 -11.457 1.00 96.12 227 PHE A CA 1
ATOM 1828 C C . PHE A 1 227 ? 10.978 4.248 -10.485 1.00 96.12 227 PHE A C 1
ATOM 1830 O O . PHE A 1 227 ? 10.687 3.548 -9.515 1.00 96.12 227 PHE A O 1
ATOM 1837 N N . GLN A 1 228 ? 12.228 4.620 -10.746 1.00 93.88 228 GLN A N 1
ATOM 1838 C CA . GLN A 1 228 ? 13.353 4.216 -9.914 1.00 93.88 228 GLN A CA 1
ATOM 1839 C C . GLN A 1 228 ? 13.641 5.255 -8.831 1.00 93.88 228 GLN A C 1
ATOM 1841 O O . GLN A 1 228 ? 13.942 6.416 -9.118 1.00 93.88 228 GLN A O 1
ATOM 1846 N N . LEU A 1 229 ? 13.619 4.810 -7.576 1.00 93.38 229 LEU A N 1
ATOM 1847 C CA . LEU A 1 229 ? 14.079 5.608 -6.449 1.00 93.38 229 LEU A CA 1
ATOM 1848 C C . LEU A 1 229 ? 15.606 5.680 -6.430 1.00 93.38 229 LEU A C 1
ATOM 1850 O O . LEU A 1 229 ? 16.285 4.656 -6.400 1.00 93.38 229 LEU A O 1
ATOM 1854 N N . GLN A 1 230 ? 16.135 6.900 -6.410 1.00 87.81 230 GLN A N 1
ATOM 1855 C CA . GLN A 1 230 ? 17.566 7.178 -6.315 1.00 87.81 230 GLN A CA 1
ATOM 1856 C C . GLN A 1 230 ? 17.862 7.897 -4.999 1.00 87.81 230 GLN A C 1
ATOM 1858 O O . GLN A 1 230 ? 17.080 8.740 -4.560 1.00 87.81 230 GLN A O 1
ATOM 1863 N N . ASN A 1 231 ? 18.981 7.549 -4.354 1.00 86.38 231 ASN A N 1
ATOM 1864 C CA . ASN A 1 231 ? 19.470 8.189 -3.123 1.00 86.38 231 ASN A CA 1
ATOM 1865 C C . ASN A 1 231 ? 18.429 8.293 -1.992 1.00 86.38 231 ASN A C 1
ATOM 1867 O O . ASN A 1 231 ? 18.511 9.190 -1.161 1.00 86.38 231 ASN A O 1
ATOM 1871 N N . ARG A 1 232 ? 17.430 7.396 -1.977 1.00 86.69 232 ARG A N 1
ATOM 1872 C CA . ARG A 1 232 ? 16.314 7.391 -1.014 1.00 86.69 232 ARG A CA 1
ATOM 1873 C C . ARG A 1 232 ? 15.509 8.701 -0.968 1.00 86.69 232 ARG A C 1
ATOM 1875 O O . ARG A 1 232 ? 14.814 8.961 0.007 1.00 86.69 232 ARG A O 1
ATOM 1882 N N . ASN A 1 233 ? 15.552 9.504 -2.031 1.00 90.94 233 ASN A N 1
ATOM 1883 C CA . ASN A 1 233 ? 14.827 10.769 -2.102 1.00 90.94 233 ASN A CA 1
ATOM 1884 C C . ASN A 1 233 ? 13.351 10.537 -2.476 1.00 90.94 233 ASN A C 1
ATOM 1886 O O . ASN A 1 233 ? 12.960 10.569 -3.645 1.00 90.94 233 ASN A O 1
ATOM 1890 N N . THR A 1 234 ? 12.535 10.245 -1.462 1.00 94.88 234 T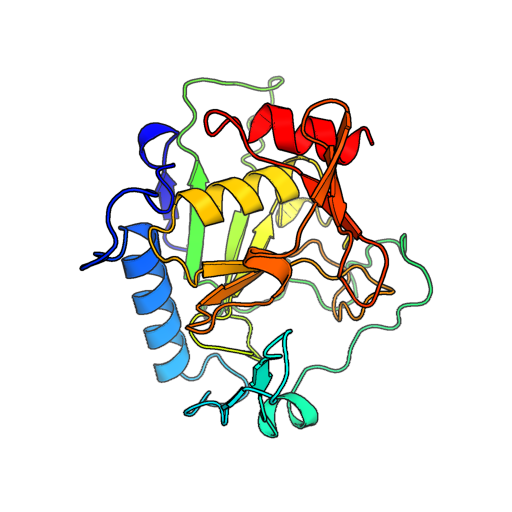HR A N 1
ATOM 1891 C CA . THR A 1 234 ? 11.099 9.958 -1.616 1.00 94.88 234 THR A CA 1
ATOM 1892 C C . THR A 1 234 ? 10.294 11.196 -2.010 1.00 94.88 234 THR A C 1
ATOM 1894 O O . THR A 1 234 ? 9.296 11.082 -2.724 1.00 94.88 234 THR A O 1
ATOM 1897 N N . GLU A 1 235 ? 10.732 12.383 -1.587 1.00 93.81 235 GLU A N 1
ATOM 1898 C CA . GLU A 1 235 ? 10.074 13.657 -1.878 1.00 93.81 235 GLU A CA 1
ATOM 1899 C C . GLU A 1 235 ? 10.116 13.968 -3.378 1.00 93.81 235 GLU A C 1
ATOM 1901 O O . GLU A 1 235 ? 9.068 14.177 -3.990 1.00 93.81 235 GLU A O 1
ATOM 1906 N N . ASP A 1 236 ? 11.298 13.921 -3.993 1.00 94.12 236 ASP A N 1
ATOM 1907 C CA . ASP A 1 236 ? 11.433 14.243 -5.414 1.00 94.12 236 ASP A CA 1
ATOM 1908 C C . ASP A 1 236 ? 10.817 1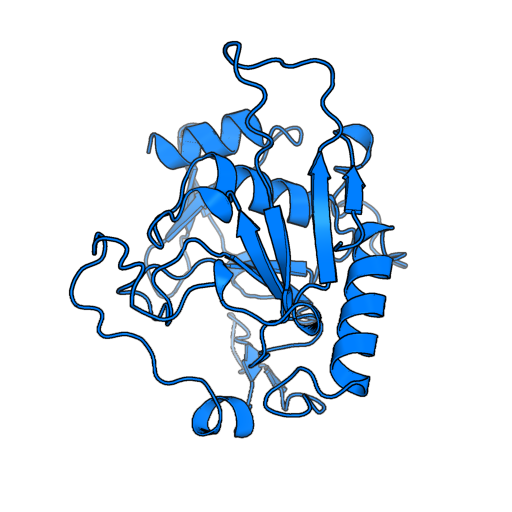3.169 -6.306 1.00 94.12 236 ASP A C 1
ATOM 1910 O O . ASP A 1 236 ? 10.151 13.506 -7.285 1.00 94.12 236 ASP A O 1
ATOM 1914 N N . LEU A 1 237 ? 10.960 11.883 -5.955 1.00 96.44 237 LEU A N 1
ATOM 1915 C CA . LEU A 1 237 ? 10.333 10.819 -6.739 1.00 96.44 237 LEU A CA 1
ATOM 1916 C C . LEU A 1 237 ? 8.805 10.904 -6.684 1.00 96.44 237 LEU A C 1
ATOM 1918 O O . LEU A 1 237 ? 8.150 10.779 -7.716 1.00 96.44 237 LEU A O 1
ATOM 1922 N N . SER A 1 238 ? 8.226 11.128 -5.500 1.00 96.69 238 SER A N 1
ATOM 1923 C CA . SER A 1 238 ? 6.769 11.242 -5.365 1.00 96.69 238 SER A CA 1
ATOM 1924 C C . SER A 1 238 ? 6.209 12.426 -6.151 1.00 96.69 238 SER A C 1
ATOM 1926 O O . SER A 1 238 ? 5.154 12.291 -6.769 1.00 96.69 238 SER A O 1
ATOM 1928 N N . ARG A 1 239 ? 6.928 13.557 -6.188 1.00 95.62 239 ARG A N 1
ATOM 1929 C CA . ARG A 1 239 ? 6.578 14.710 -7.029 1.00 95.62 239 ARG A CA 1
ATOM 1930 C C . ARG A 1 239 ? 6.665 14.359 -8.511 1.00 95.62 239 ARG A C 1
ATOM 1932 O O . ARG A 1 239 ? 5.703 14.552 -9.244 1.00 95.62 239 ARG A O 1
ATOM 1939 N N . TYR A 1 240 ? 7.774 13.743 -8.920 1.00 95.75 240 TYR A N 1
ATOM 1940 C CA . TYR A 1 240 ? 8.004 13.338 -10.303 1.00 95.75 240 TYR A CA 1
ATOM 1941 C C . TYR A 1 240 ? 6.928 12.375 -10.828 1.00 95.75 240 TYR A C 1
ATOM 1943 O O . TYR A 1 240 ? 6.554 12.466 -11.994 1.00 95.75 240 TYR A O 1
ATOM 1951 N N . ILE A 1 241 ? 6.408 11.479 -9.981 1.00 95.69 241 ILE A N 1
ATOM 1952 C CA . ILE A 1 241 ? 5.314 10.563 -10.341 1.00 95.69 241 ILE A CA 1
ATOM 1953 C C . ILE A 1 241 ? 3.985 11.307 -10.546 1.00 95.69 241 ILE A C 1
ATOM 1955 O O . ILE A 1 241 ? 3.203 10.898 -11.390 1.00 95.69 241 ILE A O 1
ATOM 1959 N N . ILE A 1 242 ? 3.698 12.365 -9.783 1.00 94.00 242 ILE A N 1
ATOM 1960 C CA . ILE A 1 242 ? 2.451 13.137 -9.940 1.00 94.00 242 ILE A CA 1
ATOM 1961 C C . ILE A 1 242 ? 2.490 14.036 -11.180 1.00 94.00 242 ILE A C 1
ATOM 1963 O O . ILE A 1 242 ? 1.455 14.250 -11.811 1.00 94.00 242 ILE A O 1
ATOM 1967 N N . ASP A 1 243 ? 3.669 14.547 -11.529 1.00 92.19 243 ASP A N 1
ATOM 1968 C CA . ASP A 1 243 ? 3.851 15.482 -12.643 1.00 92.19 243 ASP A CA 1
ATOM 1969 C C . ASP A 1 243 ? 3.883 14.802 -14.031 1.00 92.19 243 ASP A C 1
ATOM 1971 O O . ASP A 1 243 ? 3.894 15.499 -15.049 1.00 92.19 243 ASP A O 1
ATOM 1975 N N . ASN A 1 244 ? 3.930 13.463 -14.098 1.00 86.19 244 ASN A N 1
ATOM 1976 C CA . ASN A 1 244 ? 4.034 12.676 -15.339 1.00 86.19 244 ASN A CA 1
ATOM 1977 C C . ASN A 1 244 ? 2.914 11.644 -15.473 1.00 86.19 244 ASN A C 1
ATOM 1979 O O . ASN A 1 244 ? 2.507 11.406 -16.632 1.00 86.19 244 ASN A O 1
#

pLDDT: mean 90.87, std 13.08, range [39.5, 98.81]

Nearest PDB structures (foldseek):
  4i5t-assembly3_A  TM=6.692E-01  e=9.367E-04  Saccharomyces cerevisiae S288C
  4i5v-assembly3_B  TM=6.460E-01  e=3.452E-03  Saccharomyces cerevisiae

InterPro domains:
  IPR026506 GDP-L-galactose/GDP-D-glucose phosphorylase [PTHR20884] (18-242)
  IPR036265 HIT-like superfamily [SSF54197] (124-193)
  IPR058866 GDPGP1-like, N-terminal domain [PF26217] (27-194)

Foldseek 3Di:
DFAEDEDEPVLLAFADPPDPDDDDWFPLRVLLQVLLVVLLVVLVAQDRDDPWDWDQDDDPQRDIDTDDPCLVVRDDAFDDFDDLQDDFDPVDDDPVPDDPSQFSHWYHYPDPPDDDDDDPPPWTWTWGAPSRADARSKTKIATSRVVQAFLDDDLVNQLVQLSSNSSTNAPQWHKAGAGRVRPDRHGGHIIIIHGDPDDGSVNVFDWADDDDQKTWRDPDPDTDIDGDDDPSCSNVSSVVVVVD

Radius of gyration: 18.29 Å; Cα contacts (8 Å, |Δi|>4): 400; chains: 1; bounding box: 47×52×43 Å